Protein AF-A0A1S6HBK8-F1 (afdb_monomer_lite)

Radius of gyration: 17.28 Å; chains: 1; bounding box: 53×35×41 Å

Structure (mmCIF, N/CA/C/O backbone):
data_AF-A0A1S6HBK8-F1
#
_entry.id   AF-A0A1S6HBK8-F1
#
loop_
_atom_site.group_PDB
_atom_site.id
_atom_site.type_symbol
_atom_site.label_atom_id
_atom_site.label_alt_id
_atom_site.label_comp_id
_atom_site.label_asym_id
_atom_site.label_entity_id
_atom_site.label_seq_id
_atom_site.pdbx_PDB_ins_code
_atom_site.Cartn_x
_atom_site.Cartn_y
_atom_site.Cartn_z
_atom_site.occupancy
_atom_site.B_iso_or_equiv
_atom_site.auth_seq_id
_atom_site.auth_comp_id
_atom_site.auth_asym_id
_atom_site.auth_atom_id
_atom_site.pdbx_PDB_model_num
ATOM 1 N N . MET A 1 1 ? -27.239 -13.259 13.296 1.00 41.09 1 MET A N 1
ATOM 2 C CA . MET A 1 1 ? -25.838 -12.805 13.202 1.00 41.09 1 MET A CA 1
ATOM 3 C C . MET A 1 1 ? -25.864 -11.305 13.404 1.00 41.09 1 MET A C 1
ATOM 5 O O . MET A 1 1 ? -26.546 -10.629 12.646 1.00 41.09 1 MET A O 1
ATOM 9 N N . ASN A 1 2 ? -25.279 -10.812 14.494 1.00 40.66 2 ASN A N 1
ATOM 10 C CA . ASN A 1 2 ? -25.239 -9.378 14.779 1.00 40.66 2 ASN A CA 1
ATOM 11 C C . ASN A 1 2 ? -24.183 -8.740 13.869 1.00 40.66 2 ASN A C 1
ATOM 13 O O . ASN A 1 2 ? -23.095 -9.298 13.758 1.00 40.66 2 ASN A O 1
ATOM 17 N N . ASN A 1 3 ? -24.496 -7.609 13.230 1.00 45.53 3 ASN A N 1
ATOM 18 C CA . ASN A 1 3 ? -23.491 -6.787 12.547 1.00 45.53 3 ASN A CA 1
ATOM 19 C C . ASN A 1 3 ? -22.417 -6.396 13.575 1.00 45.53 3 ASN A C 1
ATOM 21 O O . ASN A 1 3 ? -22.730 -5.703 14.543 1.00 45.53 3 ASN A O 1
ATOM 25 N N . LEU A 1 4 ? -21.194 -6.905 13.399 1.00 63.66 4 LEU A N 1
ATOM 26 C CA . LEU A 1 4 ? -20.066 -6.675 14.308 1.00 63.66 4 LEU A CA 1
ATOM 27 C C . LEU A 1 4 ? -19.377 -5.329 14.028 1.00 63.66 4 LEU A C 1
ATOM 29 O O . LEU A 1 4 ? -18.825 -4.730 14.950 1.00 63.66 4 LEU A O 1
ATOM 33 N N . SER A 1 5 ? -19.456 -4.820 12.794 1.00 68.31 5 SER A N 1
ATOM 34 C CA . SER A 1 5 ? -19.019 -3.470 12.433 1.00 68.31 5 SER A CA 1
ATOM 35 C C . SER A 1 5 ? -20.163 -2.455 12.566 1.00 68.31 5 SER A C 1
ATOM 37 O O . SER A 1 5 ? -21.309 -2.699 12.186 1.00 68.31 5 SER A O 1
ATOM 39 N N . ASN A 1 6 ? -19.845 -1.271 13.086 1.00 84.38 6 ASN A N 1
ATOM 40 C CA . ASN A 1 6 ? -20.746 -0.111 13.150 1.00 84.38 6 ASN A CA 1
ATOM 41 C C . ASN A 1 6 ? -20.670 0.784 11.895 1.00 84.38 6 ASN A C 1
ATOM 43 O O . ASN A 1 6 ? -21.293 1.843 11.860 1.00 84.38 6 ASN A O 1
ATOM 47 N N . TYR A 1 7 ? -19.928 0.360 10.874 1.00 89.19 7 TYR A N 1
ATOM 48 C CA . TYR A 1 7 ? -19.836 0.991 9.558 1.00 89.19 7 TYR A CA 1
ATOM 49 C C . TYR A 1 7 ? -20.190 -0.011 8.459 1.00 89.19 7 TYR A C 1
ATOM 51 O O . TYR A 1 7 ? -20.256 -1.217 8.703 1.00 89.19 7 TYR A O 1
ATOM 59 N N . SER A 1 8 ? -20.434 0.494 7.250 1.00 91.88 8 SER A N 1
ATOM 60 C CA . SER A 1 8 ? -20.774 -0.288 6.059 1.00 91.88 8 SER A CA 1
ATOM 61 C C . SER A 1 8 ? -19.698 -0.180 4.974 1.00 91.88 8 SER A C 1
ATOM 63 O O . SER A 1 8 ? -18.902 0.758 4.975 1.00 91.88 8 SER A O 1
ATOM 65 N N . TRP A 1 9 ? -19.726 -1.069 3.973 1.00 92.25 9 TRP A N 1
ATOM 66 C CA . TRP A 1 9 ? -18.894 -0.919 2.768 1.00 92.25 9 TRP A CA 1
ATOM 67 C C . TRP A 1 9 ? -19.049 0.468 2.123 1.00 92.25 9 TRP A C 1
ATOM 69 O O . TRP A 1 9 ? -18.069 1.050 1.680 1.00 92.25 9 TRP A O 1
ATOM 79 N N . ARG A 1 10 ? -20.261 1.039 2.111 1.00 93.12 10 ARG A N 1
ATOM 80 C CA . ARG A 1 10 ? -20.509 2.370 1.536 1.00 93.12 10 ARG A CA 1
ATOM 81 C C . ARG A 1 10 ? -19.740 3.472 2.269 1.00 93.12 10 ARG A C 1
ATOM 83 O O . ARG A 1 10 ? -19.294 4.423 1.630 1.00 93.12 10 ARG A O 1
ATOM 90 N N . ASP A 1 11 ? -19.586 3.352 3.585 1.00 93.56 11 ASP A N 1
ATOM 91 C CA . ASP A 1 11 ? -18.778 4.287 4.366 1.00 93.56 11 ASP A CA 1
ATOM 92 C C . ASP A 1 11 ? -17.300 4.181 3.984 1.00 93.56 11 ASP A C 1
ATOM 94 O O . ASP A 1 11 ? -16.657 5.203 3.752 1.00 93.56 11 ASP A O 1
ATOM 98 N N . ILE A 1 12 ? -16.786 2.953 3.858 1.00 94.44 12 ILE A N 1
ATOM 99 C CA . ILE A 1 12 ? -15.392 2.695 3.473 1.00 94.44 12 ILE A CA 1
ATOM 100 C C . ILE A 1 12 ? -15.113 3.173 2.046 1.00 94.44 12 ILE A C 1
ATOM 102 O O . ILE A 1 12 ? -14.145 3.890 1.822 1.00 94.44 12 ILE A O 1
ATOM 106 N N . ASP A 1 13 ? -15.994 2.848 1.100 1.00 95.31 13 ASP A N 1
ATOM 107 C CA . ASP A 1 13 ? -15.944 3.310 -0.292 1.00 95.31 13 ASP A CA 1
ATOM 108 C C . ASP A 1 13 ? -15.870 4.840 -0.373 1.00 95.31 13 ASP A C 1
ATOM 110 O O . ASP A 1 13 ? -15.068 5.392 -1.123 1.00 95.31 13 ASP A O 1
ATOM 114 N N . THR A 1 14 ? -16.672 5.532 0.443 1.00 95.56 14 THR A N 1
ATOM 115 C CA . THR A 1 14 ? -16.678 7.000 0.500 1.00 95.56 14 THR A CA 1
ATOM 116 C C . THR A 1 14 ? -15.350 7.541 1.026 1.00 95.56 14 THR A C 1
ATOM 118 O O . THR A 1 14 ? -14.763 8.411 0.387 1.00 95.56 14 THR A O 1
ATOM 121 N N . ILE A 1 15 ? -14.850 7.002 2.146 1.00 95.50 15 ILE A N 1
ATOM 122 C CA . ILE A 1 15 ? -13.559 7.407 2.724 1.00 95.50 15 ILE A CA 1
ATOM 123 C C . ILE A 1 15 ? -12.439 7.216 1.695 1.00 95.50 15 ILE A C 1
ATOM 125 O O . ILE A 1 15 ? -11.719 8.163 1.393 1.00 95.50 15 ILE A O 1
ATOM 129 N N . LEU A 1 16 ? -12.333 6.021 1.106 1.00 96.12 16 LEU A N 1
ATOM 130 C CA . LEU A 1 16 ? -11.286 5.701 0.136 1.00 96.12 16 LEU A CA 1
ATOM 131 C C . LEU A 1 16 ? -11.350 6.618 -1.089 1.00 96.12 16 LEU A C 1
ATOM 133 O O . LEU A 1 16 ? -10.325 7.155 -1.499 1.00 96.12 16 LEU A O 1
ATOM 137 N N . LYS A 1 17 ? -12.539 6.837 -1.665 1.00 96.00 17 LYS A N 1
ATOM 138 C CA . LYS A 1 17 ? -12.702 7.715 -2.834 1.00 96.00 17 LYS A CA 1
ATOM 139 C C . LYS A 1 17 ? -12.266 9.144 -2.560 1.00 96.00 17 LYS A C 1
ATOM 141 O O . LYS A 1 17 ? -11.628 9.738 -3.422 1.00 96.00 17 LYS A O 1
ATOM 146 N N . GLU A 1 18 ? -12.608 9.692 -1.398 1.00 95.62 18 GLU A N 1
ATOM 147 C CA . GLU A 1 18 ? -12.209 11.047 -1.013 1.00 95.62 18 GLU A CA 1
ATOM 148 C C . GLU A 1 18 ? -10.690 11.160 -0.853 1.00 95.62 18 GLU A C 1
ATOM 150 O O . GLU A 1 18 ? -10.083 12.060 -1.432 1.00 95.62 18 GLU A O 1
ATOM 155 N N . GLU A 1 19 ? -10.058 10.213 -0.153 1.00 95.31 19 GLU A N 1
ATOM 156 C CA . GLU A 1 19 ? -8.601 10.211 0.021 1.00 95.31 19 GLU A CA 1
ATOM 157 C C . GLU A 1 19 ? -7.847 10.028 -1.310 1.00 95.31 19 GLU A C 1
ATOM 159 O O . GLU A 1 19 ? -6.763 10.582 -1.494 1.00 95.31 19 GLU A O 1
ATOM 164 N N . LEU A 1 20 ? -8.423 9.292 -2.268 1.00 96.38 20 LEU A N 1
ATOM 165 C CA . LEU A 1 20 ? -7.829 9.023 -3.583 1.00 96.38 20 LEU A CA 1
ATOM 166 C C . LEU A 1 20 ? -7.840 10.227 -4.544 1.00 96.38 20 LEU A C 1
ATOM 168 O O . LEU A 1 20 ? -7.079 10.219 -5.523 1.00 96.38 20 LEU A O 1
ATOM 172 N N . GLN A 1 21 ? -8.674 11.250 -4.302 1.00 91.56 21 GLN A N 1
ATOM 173 C CA . GLN A 1 21 ? -8.858 12.375 -5.236 1.00 91.56 21 GLN A CA 1
ATOM 174 C C . GLN A 1 21 ? -7.542 13.085 -5.570 1.00 91.56 21 GLN A C 1
ATOM 176 O O . GLN A 1 21 ? -7.311 13.405 -6.730 1.00 91.56 21 GLN A O 1
ATOM 181 N N . ASN A 1 22 ? -6.652 13.237 -4.585 1.00 87.75 22 ASN A N 1
ATOM 182 C CA . ASN A 1 22 ? -5.394 13.983 -4.720 1.00 87.75 22 ASN A CA 1
ATOM 183 C C . ASN A 1 22 ? -4.156 13.075 -4.807 1.00 87.75 22 ASN A C 1
ATOM 185 O O . ASN A 1 22 ? -3.053 13.494 -4.453 1.00 87.75 22 ASN A O 1
ATOM 189 N N . LYS A 1 23 ? -4.338 11.800 -5.177 1.00 94.31 23 LYS A N 1
ATOM 190 C CA . LYS A 1 23 ? -3.258 10.804 -5.204 1.00 94.31 23 LYS A CA 1
ATOM 191 C C . LYS A 1 23 ? -2.845 10.429 -6.622 1.00 94.31 23 LYS A C 1
ATOM 193 O O . LYS A 1 23 ? -3.222 9.375 -7.123 1.00 94.31 23 LYS A O 1
ATOM 198 N N . ASP A 1 24 ? -2.110 11.309 -7.290 1.00 94.50 24 ASP A N 1
ATOM 199 C CA . ASP A 1 24 ? -1.769 11.176 -8.718 1.00 94.50 24 ASP A CA 1
ATOM 200 C C . ASP A 1 24 ? -0.770 10.052 -9.028 1.00 94.50 24 ASP A C 1
ATOM 202 O O . ASP A 1 24 ? -0.658 9.605 -10.174 1.00 94.50 24 ASP A O 1
ATOM 206 N N . SER A 1 25 ? -0.071 9.548 -8.009 1.00 96.00 25 SER A N 1
ATOM 207 C CA . SER A 1 25 ? 0.860 8.429 -8.161 1.00 96.00 25 SER A CA 1
ATOM 208 C C . SER A 1 25 ? 0.157 7.076 -8.306 1.00 96.00 25 SER A C 1
ATOM 210 O O . SER A 1 25 ? 0.793 6.098 -8.701 1.00 96.00 25 SER A O 1
ATOM 212 N N . ILE A 1 26 ? -1.144 7.006 -8.006 1.00 96.38 26 ILE A N 1
ATOM 213 C CA . ILE A 1 26 ? -1.970 5.800 -8.090 1.00 96.38 26 ILE A CA 1
ATOM 214 C C . ILE A 1 26 ? -2.786 5.869 -9.385 1.00 96.38 26 ILE A C 1
ATOM 216 O O . ILE A 1 26 ? -3.714 6.665 -9.492 1.00 96.38 26 ILE A O 1
ATOM 220 N N . ALA A 1 27 ? -2.470 5.035 -10.376 1.00 95.31 27 ALA A N 1
ATOM 221 C CA . ALA A 1 27 ? -3.202 5.018 -11.645 1.00 95.31 27 ALA A CA 1
ATOM 222 C C . ALA A 1 27 ? -4.525 4.251 -11.538 1.00 95.31 27 ALA A C 1
ATOM 224 O O . ALA A 1 27 ? -5.568 4.742 -11.962 1.00 95.31 27 ALA A O 1
ATOM 225 N N . ILE A 1 28 ? -4.479 3.054 -10.950 1.00 95.38 28 ILE A N 1
ATOM 226 C CA . ILE A 1 28 ? -5.657 2.226 -10.679 1.00 95.38 28 ILE A CA 1
ATOM 227 C C . ILE A 1 28 ? -5.714 1.948 -9.185 1.00 95.38 28 ILE A C 1
ATOM 229 O O . ILE A 1 28 ? -4.710 1.555 -8.595 1.00 95.38 28 ILE A O 1
ATOM 233 N N . PHE A 1 29 ? -6.897 2.101 -8.598 1.00 96.19 29 PHE A N 1
ATOM 234 C CA . PHE A 1 29 ? -7.223 1.584 -7.273 1.00 96.19 29 PHE A CA 1
ATOM 235 C C . PHE A 1 29 ? -8.583 0.901 -7.355 1.00 96.19 29 PHE A C 1
ATOM 237 O O . PHE A 1 29 ? -9.588 1.565 -7.623 1.00 96.19 29 PHE A O 1
ATOM 244 N N . ALA A 1 30 ? -8.626 -0.416 -7.182 1.00 94.81 30 ALA A N 1
ATOM 245 C CA . ALA A 1 30 ? -9.828 -1.197 -7.437 1.00 94.81 30 ALA A CA 1
ATOM 246 C C . ALA A 1 30 ? -10.053 -2.283 -6.389 1.00 94.81 30 ALA A C 1
ATOM 248 O O . ALA A 1 30 ? -9.113 -2.865 -5.860 1.00 94.81 30 ALA A O 1
ATOM 249 N N . VAL A 1 31 ? -11.327 -2.565 -6.129 1.00 94.12 31 VAL A N 1
ATOM 250 C CA . VAL A 1 31 ? -11.757 -3.640 -5.236 1.00 94.12 31 VAL A CA 1
ATOM 251 C C . VAL A 1 31 ? -11.951 -4.914 -6.038 1.00 94.12 31 VAL A C 1
ATOM 253 O O . VAL A 1 31 ? -12.789 -4.951 -6.949 1.00 94.12 31 VAL A O 1
ATOM 256 N N . ILE A 1 32 ? -11.199 -5.948 -5.688 1.00 88.75 32 ILE A N 1
ATOM 257 C CA . ILE A 1 32 ? -11.070 -7.190 -6.445 1.00 88.75 32 ILE A CA 1
ATOM 258 C C . ILE A 1 32 ? -11.453 -8.393 -5.586 1.00 88.75 32 ILE A C 1
ATOM 260 O O . ILE A 1 32 ? -10.624 -8.960 -4.899 1.00 88.75 32 ILE A O 1
ATOM 264 N N . GLY A 1 33 ? -12.708 -8.828 -5.666 1.00 83.62 33 GLY A N 1
ATOM 265 C CA . GLY A 1 33 ? -13.188 -9.949 -4.856 1.00 83.62 33 GLY A CA 1
ATOM 266 C C . GLY A 1 33 ? -13.956 -9.467 -3.634 1.00 83.62 33 GLY A C 1
ATOM 267 O O . GLY A 1 33 ? -15.043 -8.899 -3.802 1.00 83.62 33 GLY A O 1
ATOM 268 N N . SER A 1 34 ? -13.438 -9.734 -2.431 1.00 84.44 34 SER A N 1
ATOM 269 C CA . SER A 1 34 ? -14.159 -9.495 -1.179 1.00 84.44 34 SER A CA 1
ATOM 270 C C . SER A 1 34 ? -14.398 -8.005 -0.909 1.00 84.44 34 SER A C 1
ATOM 272 O O . SER A 1 34 ? -13.536 -7.148 -1.111 1.00 84.44 34 SER A O 1
ATOM 274 N N . LYS A 1 35 ? -15.611 -7.704 -0.437 1.00 89.69 35 LYS A N 1
ATOM 275 C CA . LYS A 1 35 ? -16.045 -6.410 0.127 1.00 89.69 35 LYS A CA 1
ATOM 276 C C . LYS A 1 35 ? -16.606 -6.597 1.536 1.00 89.69 35 LYS A C 1
ATOM 278 O O . LYS A 1 35 ? -17.382 -5.764 2.014 1.00 89.69 35 LYS A O 1
ATOM 283 N N . ASP A 1 36 ? -16.315 -7.739 2.150 1.00 89.69 36 ASP A N 1
ATOM 284 C CA . ASP A 1 36 ? -16.893 -8.097 3.430 1.00 89.69 36 ASP A CA 1
ATOM 285 C C . ASP A 1 36 ? -16.111 -7.418 4.546 1.00 89.69 36 ASP A C 1
ATOM 287 O O . ASP A 1 36 ? -15.093 -7.902 5.017 1.00 89.69 36 ASP A O 1
ATOM 291 N N . ILE A 1 37 ? -16.639 -6.296 5.018 1.00 88.94 37 ILE A N 1
ATOM 292 C CA . ILE A 1 37 ? -16.094 -5.551 6.156 1.00 88.94 37 ILE A CA 1
ATOM 293 C C . ILE A 1 37 ? -15.951 -6.384 7.443 1.00 88.94 37 ILE A C 1
ATOM 295 O O . ILE A 1 37 ? -15.276 -5.937 8.364 1.00 88.94 37 ILE A O 1
ATOM 299 N N . ASN A 1 38 ? -16.591 -7.557 7.537 1.00 86.06 38 ASN A N 1
ATOM 300 C CA . ASN A 1 38 ? -16.434 -8.474 8.668 1.00 86.06 38 ASN A CA 1
ATOM 301 C C . ASN A 1 38 ? -15.306 -9.497 8.467 1.00 86.06 38 ASN A C 1
ATOM 303 O O . ASN A 1 38 ? -15.030 -10.256 9.393 1.00 86.06 38 ASN A O 1
ATOM 307 N N . HIS A 1 39 ? -14.732 -9.599 7.269 1.00 85.88 39 HIS A N 1
ATOM 308 C CA . HIS A 1 39 ? -13.597 -10.471 6.962 1.00 85.88 39 HIS A CA 1
ATOM 309 C C . HIS A 1 39 ? -12.424 -9.619 6.500 1.00 85.88 39 HIS A C 1
ATOM 311 O O . HIS A 1 39 ? -11.480 -9.411 7.257 1.00 85.88 39 HIS A O 1
ATOM 317 N N . ASP A 1 40 ? -12.510 -9.116 5.277 1.00 90.31 40 ASP A N 1
ATOM 318 C CA . ASP A 1 40 ? -11.510 -8.303 4.617 1.00 90.31 40 ASP A CA 1
ATOM 319 C C . ASP A 1 40 ? -12.070 -7.624 3.361 1.00 90.31 40 ASP A C 1
ATOM 321 O O . ASP A 1 40 ? -13.135 -7.949 2.825 1.00 90.31 40 ASP A O 1
ATOM 325 N N . ILE A 1 41 ? -11.317 -6.639 2.888 1.00 93.19 41 ILE A N 1
ATOM 326 C CA . ILE A 1 41 ? -11.541 -6.006 1.596 1.00 93.19 41 ILE A CA 1
ATOM 327 C C . ILE A 1 41 ? -10.287 -6.204 0.760 1.00 93.19 41 ILE A C 1
ATOM 329 O O . ILE A 1 41 ? -9.203 -5.768 1.153 1.00 93.19 41 ILE A O 1
ATOM 333 N N . ASP A 1 42 ? -10.463 -6.816 -0.405 1.00 93.62 42 ASP A N 1
ATOM 334 C CA . ASP A 1 42 ? -9.388 -7.079 -1.352 1.00 93.62 42 ASP A CA 1
ATOM 335 C C . ASP A 1 42 ? -9.213 -5.900 -2.301 1.00 93.62 42 ASP A C 1
ATOM 337 O O . ASP A 1 42 ? -10.104 -5.568 -3.090 1.00 93.62 42 ASP A O 1
ATOM 341 N N . ILE A 1 43 ? -8.048 -5.267 -2.251 1.00 94.81 43 ILE A N 1
ATOM 342 C CA . ILE A 1 43 ? -7.716 -4.102 -3.058 1.00 94.81 43 ILE A CA 1
ATOM 343 C C . ILE A 1 43 ? -6.478 -4.363 -3.892 1.00 94.81 43 ILE A C 1
ATOM 345 O O . ILE A 1 43 ? -5.447 -4.818 -3.398 1.00 94.81 43 ILE A O 1
ATOM 349 N N . ILE A 1 44 ? -6.555 -3.922 -5.140 1.00 93.69 44 ILE A N 1
ATOM 350 C CA . ILE A 1 44 ? -5.402 -3.749 -6.000 1.00 93.69 44 ILE A CA 1
ATOM 351 C C . ILE A 1 44 ? -5.110 -2.274 -6.242 1.00 93.69 44 ILE A C 1
ATOM 353 O O . ILE A 1 44 ? -6.011 -1.487 -6.540 1.00 93.69 44 ILE A O 1
ATOM 357 N N . ALA A 1 45 ? -3.836 -1.909 -6.149 1.00 95.12 45 ALA A N 1
ATOM 358 C CA . ALA A 1 45 ? -3.335 -0.594 -6.509 1.00 95.12 45 ALA A CA 1
ATOM 359 C C . ALA A 1 45 ? -2.210 -0.731 -7.539 1.00 95.12 45 ALA A C 1
ATOM 361 O O . ALA A 1 45 ? -1.303 -1.547 -7.370 1.00 95.12 45 ALA A O 1
ATOM 362 N N . ILE A 1 46 ? -2.255 0.057 -8.611 1.00 94.69 46 ILE A N 1
ATOM 363 C CA . ILE A 1 46 ? -1.225 0.062 -9.656 1.00 94.69 46 ILE A CA 1
ATOM 364 C C . ILE A 1 46 ? -0.639 1.465 -9.760 1.00 94.69 46 ILE A C 1
ATOM 366 O O . ILE A 1 46 ? -1.375 2.448 -9.887 1.00 94.69 46 ILE A O 1
ATOM 370 N N . LYS A 1 47 ? 0.691 1.542 -9.727 1.00 94.44 47 LYS A N 1
ATOM 371 C CA . LYS A 1 47 ? 1.452 2.784 -9.855 1.00 94.44 47 LYS A CA 1
ATOM 372 C C . LYS A 1 47 ? 1.194 3.482 -11.195 1.00 94.44 47 LYS A C 1
ATOM 374 O O . LYS A 1 47 ? 1.113 2.834 -12.238 1.00 94.44 47 LYS A O 1
ATOM 379 N N . ASN A 1 48 ? 1.151 4.810 -11.172 1.00 94.12 48 ASN A N 1
ATOM 380 C CA . ASN A 1 48 ? 1.292 5.644 -12.359 1.00 94.12 48 ASN A CA 1
ATOM 381 C C . ASN A 1 48 ? 2.736 5.556 -12.907 1.00 94.12 48 ASN A C 1
ATOM 383 O O . ASN A 1 48 ? 3.672 5.925 -12.194 1.00 94.12 48 ASN A O 1
ATOM 387 N N . PRO A 1 49 ? 2.949 5.074 -14.147 1.00 91.19 49 PRO A N 1
ATOM 388 C CA . PRO A 1 49 ? 4.279 4.785 -14.695 1.00 91.19 49 PRO A CA 1
ATOM 389 C C . PRO A 1 49 ? 5.199 6.010 -14.758 1.00 91.19 49 PRO A C 1
ATOM 391 O O . PRO A 1 49 ? 6.416 5.858 -14.696 1.00 91.19 49 PRO A O 1
ATOM 394 N N . GLU A 1 50 ? 4.631 7.212 -14.843 1.00 90.50 50 GLU A N 1
ATOM 395 C CA . GLU A 1 50 ? 5.375 8.473 -14.938 1.00 90.50 50 GLU A CA 1
ATOM 396 C C . GLU A 1 50 ? 5.875 8.976 -13.577 1.00 90.50 50 GLU A C 1
ATOM 398 O O . GLU A 1 50 ? 6.683 9.903 -13.507 1.00 90.50 50 GLU A O 1
ATOM 403 N N . ILE A 1 51 ? 5.411 8.360 -12.487 1.00 92.69 51 ILE A N 1
ATOM 404 C CA . ILE A 1 51 ? 5.712 8.772 -11.121 1.00 92.69 51 ILE A CA 1
ATOM 405 C C . ILE A 1 51 ? 6.724 7.822 -10.482 1.00 92.69 51 ILE A C 1
ATOM 407 O O . ILE A 1 51 ? 6.750 6.604 -10.710 1.00 92.69 51 ILE A O 1
ATOM 411 N N . LYS A 1 52 ? 7.572 8.396 -9.631 1.00 92.81 52 LYS A N 1
ATOM 412 C CA . LYS A 1 52 ? 8.559 7.647 -8.862 1.00 92.81 52 LYS A CA 1
ATOM 413 C C . LYS A 1 52 ? 7.903 6.679 -7.885 1.00 92.81 52 LYS A C 1
ATOM 415 O O . LYS A 1 52 ? 6.873 6.954 -7.271 1.00 92.81 52 LYS A O 1
ATOM 420 N N . SER A 1 53 ? 8.555 5.545 -7.695 1.00 92.38 53 SER A N 1
ATOM 421 C CA . SER A 1 53 ? 8.129 4.486 -6.792 1.00 92.38 53 SER A CA 1
ATOM 422 C C . SER A 1 53 ? 8.068 4.938 -5.333 1.00 92.38 53 SER A C 1
ATOM 424 O O . SER A 1 53 ? 7.157 4.518 -4.621 1.00 92.38 53 SER A O 1
ATOM 426 N N . SER A 1 54 ? 8.968 5.821 -4.881 1.00 93.25 54 SER A N 1
ATOM 427 C CA . SER A 1 54 ? 8.871 6.397 -3.532 1.00 93.25 54 SER A CA 1
ATOM 428 C C . SER A 1 54 ? 7.609 7.233 -3.328 1.00 93.25 54 SER A C 1
ATOM 430 O O . SER A 1 54 ? 6.956 7.113 -2.295 1.00 93.2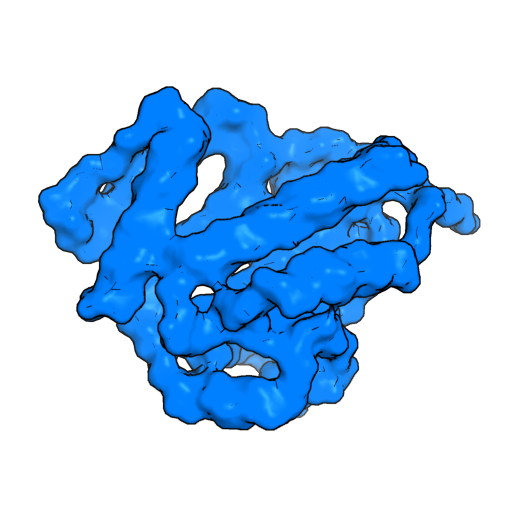5 54 SER A O 1
ATOM 432 N N . GLU A 1 55 ? 7.244 8.055 -4.309 1.00 95.56 55 GLU A N 1
ATOM 433 C CA . GLU A 1 55 ? 6.059 8.907 -4.242 1.00 95.56 55 GLU A CA 1
ATOM 434 C C . GLU A 1 55 ? 4.778 8.071 -4.257 1.00 95.56 55 GLU A C 1
ATOM 436 O O . GLU A 1 55 ? 3.854 8.333 -3.487 1.00 95.56 55 GLU A O 1
ATOM 441 N N . TYR A 1 56 ? 4.754 7.007 -5.059 1.00 95.12 56 TYR A N 1
ATOM 442 C CA . TYR A 1 56 ? 3.675 6.028 -5.041 1.00 95.12 56 TYR A CA 1
ATOM 443 C C . TYR A 1 56 ? 3.483 5.366 -3.679 1.00 95.12 56 TYR A C 1
ATOM 445 O O . TYR A 1 56 ? 2.396 5.443 -3.107 1.00 95.12 56 TYR A O 1
ATOM 453 N N . VAL A 1 57 ? 4.545 4.793 -3.112 1.00 93.44 57 VAL A N 1
ATOM 454 C CA . VAL A 1 57 ? 4.475 4.151 -1.791 1.00 93.44 57 VAL A CA 1
ATOM 455 C C . VAL A 1 57 ? 4.115 5.165 -0.704 1.00 93.44 57 VAL A C 1
ATOM 457 O O . VAL A 1 57 ? 3.279 4.883 0.152 1.00 93.44 57 VAL A O 1
ATOM 460 N N . SER A 1 58 ? 4.661 6.382 -0.765 1.00 93.38 58 SER A N 1
ATOM 461 C CA . SER A 1 58 ? 4.321 7.439 0.190 1.00 93.38 58 SER A CA 1
ATOM 462 C C . SER A 1 58 ? 2.838 7.808 0.149 1.00 93.38 58 SER A C 1
ATOM 464 O O . SER A 1 58 ? 2.224 7.961 1.203 1.00 93.38 58 SER A O 1
ATOM 466 N N . GLN A 1 59 ? 2.254 7.933 -1.043 1.00 95.88 59 GLN A N 1
ATOM 467 C CA . GLN A 1 59 ? 0.831 8.237 -1.203 1.00 95.88 59 GLN A CA 1
ATOM 468 C C . GLN A 1 59 ? -0.068 7.074 -0.764 1.00 95.88 59 GLN A C 1
ATOM 470 O O . GLN A 1 59 ? -1.134 7.322 -0.203 1.00 95.88 59 GLN A O 1
ATOM 475 N N . ILE A 1 60 ? 0.371 5.822 -0.941 1.00 94.88 60 ILE A N 1
ATOM 476 C CA . ILE A 1 60 ? -0.308 4.652 -0.369 1.00 94.88 60 ILE A CA 1
ATOM 477 C C . ILE A 1 60 ? -0.298 4.715 1.163 1.00 94.88 60 ILE A C 1
ATOM 479 O O . ILE A 1 60 ? -1.348 4.552 1.778 1.00 94.88 60 ILE A O 1
ATOM 483 N N . HIS A 1 61 ? 0.838 5.000 1.806 1.00 92.81 61 HIS A N 1
ATOM 484 C CA . HIS A 1 61 ? 0.859 5.143 3.266 1.00 92.81 61 HIS A CA 1
ATOM 485 C C . HIS A 1 61 ? -0.046 6.258 3.755 1.00 92.81 61 HIS A C 1
ATOM 487 O O . HIS A 1 61 ? -0.778 6.050 4.714 1.00 92.81 61 HIS A O 1
ATOM 493 N N . GLU A 1 62 ? -0.018 7.413 3.096 1.00 94.62 62 GLU A N 1
ATOM 494 C CA . GLU A 1 62 ? -0.872 8.538 3.462 1.00 94.62 62 GLU A CA 1
ATOM 495 C C . GLU A 1 62 ? -2.358 8.172 3.346 1.00 94.62 62 GLU A C 1
ATOM 497 O O . GLU A 1 62 ? -3.119 8.417 4.278 1.00 94.62 62 GLU A O 1
ATOM 502 N N . LEU A 1 63 ? -2.757 7.504 2.256 1.00 96.06 63 LEU A N 1
ATOM 503 C CA . LEU A 1 63 ? -4.112 6.978 2.070 1.00 96.06 63 LEU A CA 1
ATOM 504 C C . LEU A 1 63 ? -4.526 6.058 3.229 1.00 96.06 63 LEU A C 1
ATOM 506 O O . LEU A 1 63 ? -5.614 6.208 3.787 1.00 96.06 63 LEU A O 1
ATOM 510 N N . LEU A 1 64 ? -3.667 5.107 3.597 1.00 94.44 64 LEU A N 1
ATOM 511 C CA . LEU A 1 64 ? -3.951 4.134 4.654 1.00 94.44 64 LEU A CA 1
ATOM 512 C C . LEU A 1 64 ? -3.979 4.779 6.044 1.00 94.44 64 LEU A C 1
ATOM 514 O O . LEU A 1 64 ? -4.883 4.502 6.829 1.00 94.44 64 LEU A O 1
ATOM 518 N N . ASP A 1 65 ? -3.017 5.650 6.341 1.00 94.19 65 ASP A N 1
ATOM 519 C CA . ASP A 1 65 ? -2.903 6.334 7.627 1.00 94.19 65 ASP A CA 1
ATOM 520 C C . ASP A 1 65 ? -4.104 7.296 7.817 1.00 94.19 65 ASP A C 1
ATOM 522 O O . ASP A 1 65 ? -4.723 7.304 8.883 1.00 94.19 65 ASP A O 1
ATOM 526 N N . ASN A 1 66 ? -4.531 8.017 6.770 1.00 96.12 66 ASN A N 1
ATOM 527 C CA . ASN A 1 66 ? -5.735 8.858 6.807 1.00 96.12 66 ASN A CA 1
ATOM 528 C C . ASN A 1 66 ? -7.019 8.033 6.942 1.00 96.12 66 ASN A C 1
ATOM 530 O O . ASN A 1 66 ? -7.894 8.379 7.738 1.00 96.12 66 ASN A O 1
ATOM 534 N N . THR A 1 67 ? -7.131 6.921 6.209 1.00 95.50 67 THR A N 1
ATOM 535 C CA . THR A 1 67 ? -8.276 6.004 6.324 1.00 95.50 67 THR A CA 1
ATOM 536 C C . THR A 1 67 ? -8.394 5.467 7.750 1.00 95.50 67 THR A C 1
ATOM 538 O O . THR A 1 67 ? -9.482 5.490 8.324 1.00 95.50 67 THR A O 1
ATOM 541 N N . ASN A 1 68 ? -7.276 5.053 8.354 1.00 95.44 68 ASN A N 1
ATOM 542 C CA . ASN A 1 68 ? -7.223 4.608 9.744 1.00 95.44 68 ASN A CA 1
ATOM 543 C C . ASN A 1 68 ? -7.673 5.705 10.721 1.00 95.44 68 ASN A C 1
ATOM 545 O O . ASN A 1 68 ? -8.498 5.445 11.593 1.00 95.44 68 ASN A O 1
ATOM 549 N N . ASN A 1 69 ? -7.182 6.936 10.554 1.00 96.25 69 ASN A N 1
ATOM 550 C CA . ASN A 1 69 ? -7.569 8.059 11.412 1.00 96.25 69 ASN A CA 1
ATOM 551 C C . ASN A 1 69 ? -9.074 8.338 11.318 1.00 96.25 69 ASN A C 1
ATOM 553 O O . ASN A 1 69 ? -9.749 8.438 12.336 1.00 96.25 69 ASN A O 1
ATOM 557 N N . ARG A 1 70 ? -9.632 8.369 10.103 1.00 95.50 70 ARG A N 1
ATOM 558 C CA . ARG A 1 70 ? -11.067 8.605 9.885 1.00 95.50 70 ARG A CA 1
ATOM 559 C C . ARG A 1 70 ? -11.944 7.483 10.437 1.00 95.50 70 ARG A C 1
ATOM 561 O O . ARG A 1 70 ? -13.019 7.758 10.972 1.00 95.50 70 ARG A O 1
ATOM 568 N N . LEU A 1 71 ? -11.502 6.231 10.313 1.00 94.00 71 LEU A N 1
ATOM 569 C CA . LEU A 1 71 ? -12.160 5.081 10.935 1.00 94.00 71 LEU A CA 1
ATOM 570 C C . LEU A 1 71 ? -12.174 5.206 12.457 1.00 94.00 71 LEU A C 1
ATOM 572 O O . LEU A 1 71 ? -13.220 5.024 13.082 1.00 94.00 71 LEU A O 1
ATOM 576 N N . ASN A 1 72 ? -11.037 5.571 13.042 1.00 94.25 72 ASN A N 1
ATOM 577 C CA . ASN A 1 72 ? -10.910 5.737 14.479 1.00 94.25 72 ASN A CA 1
ATOM 578 C C . ASN A 1 72 ? -11.779 6.894 14.988 1.00 94.25 72 ASN A C 1
ATOM 580 O O . ASN A 1 72 ? -12.549 6.713 15.928 1.00 94.25 72 ASN A O 1
ATOM 584 N N . ASP A 1 73 ? -11.738 8.046 14.324 1.00 95.12 73 ASP A N 1
ATOM 585 C CA . ASP A 1 73 ? -12.477 9.242 14.734 1.00 95.12 73 ASP A CA 1
ATOM 586 C C . ASP A 1 73 ? -13.997 9.053 14.639 1.00 95.12 73 ASP A C 1
ATOM 588 O O . ASP A 1 73 ? -14.741 9.518 15.503 1.00 95.12 73 ASP A O 1
ATOM 592 N N . LYS A 1 74 ? -14.479 8.367 13.592 1.00 94.31 74 LYS A N 1
ATOM 593 C CA . LYS A 1 74 ? -15.920 8.194 13.350 1.00 94.31 74 LYS A CA 1
ATOM 594 C C . LYS A 1 74 ? -16.509 6.978 14.063 1.00 94.31 74 LYS A C 1
ATOM 596 O O . LYS A 1 74 ? -17.674 7.015 14.458 1.00 94.31 74 LYS A O 1
ATOM 601 N N . TYR A 1 75 ? -15.737 5.902 14.202 1.00 92.75 75 TYR A N 1
ATOM 602 C CA . TYR A 1 75 ? -16.250 4.600 14.634 1.00 92.75 75 TYR A CA 1
ATOM 603 C C . TYR A 1 75 ? -15.518 3.997 15.833 1.00 92.75 75 TYR A C 1
ATOM 605 O O . TYR A 1 75 ? -16.006 3.003 16.375 1.00 92.75 75 TYR A O 1
ATOM 613 N N . GLY A 1 76 ? -14.384 4.568 16.251 1.00 92.81 76 GLY A N 1
ATOM 614 C CA . GLY A 1 76 ? -13.514 3.990 17.277 1.00 92.81 76 GLY A CA 1
ATOM 615 C C . GLY A 1 76 ? -12.849 2.688 16.828 1.00 92.81 76 GLY A C 1
ATOM 616 O O . GLY A 1 76 ? -12.635 1.808 17.658 1.00 92.81 76 GLY A O 1
ATOM 617 N N . LYS A 1 77 ? -12.606 2.533 15.519 1.00 93.00 77 LYS A N 1
ATOM 618 C CA . LYS A 1 77 ? -12.092 1.309 14.888 1.00 93.00 77 LYS A CA 1
ATOM 619 C C . LYS A 1 77 ? -10.783 1.549 14.148 1.00 93.00 77 LYS A C 1
ATOM 621 O O . LYS A 1 77 ? -10.508 2.666 13.720 1.00 93.00 77 LYS A O 1
ATOM 626 N N . LYS A 1 78 ? -9.988 0.492 13.999 1.00 92.94 78 LYS A N 1
ATOM 627 C CA . LYS A 1 78 ? -8.660 0.515 13.379 1.00 92.94 78 LYS A CA 1
ATOM 628 C C . LYS A 1 78 ? -8.676 -0.144 12.006 1.00 92.94 78 LYS A C 1
ATOM 630 O O . LYS A 1 78 ? -9.500 -1.008 11.714 1.00 92.94 78 LYS A O 1
ATOM 635 N N . LEU A 1 79 ? -7.722 0.261 11.180 1.00 93.88 79 LEU A N 1
ATOM 636 C CA . LEU A 1 79 ? -7.373 -0.384 9.924 1.00 93.88 79 LEU A CA 1
ATOM 637 C C . LEU A 1 79 ? -6.186 -1.321 10.151 1.00 93.88 79 LEU A C 1
ATOM 639 O O . LEU A 1 79 ? -5.100 -0.867 10.509 1.00 93.88 79 LEU A O 1
ATOM 643 N N . ILE A 1 80 ? -6.374 -2.610 9.890 1.00 93.88 80 ILE A N 1
ATOM 644 C CA . ILE A 1 80 ? -5.299 -3.599 9.835 1.00 93.88 80 ILE A CA 1
ATOM 645 C C . ILE A 1 80 ? -4.990 -3.879 8.370 1.00 93.88 80 ILE A C 1
ATOM 647 O O . ILE A 1 80 ? -5.877 -4.253 7.606 1.00 93.88 80 ILE A O 1
ATOM 651 N N . ARG A 1 81 ? -3.734 -3.689 7.964 1.00 92.50 81 ARG A N 1
ATOM 652 C CA . ARG A 1 81 ? -3.309 -3.818 6.562 1.00 92.50 81 ARG A CA 1
ATOM 653 C C . ARG A 1 81 ? -2.397 -5.016 6.363 1.00 92.50 81 ARG A C 1
ATOM 655 O O . ARG A 1 81 ? -1.490 -5.242 7.158 1.00 92.50 81 ARG A O 1
ATOM 662 N N . PHE A 1 82 ? -2.603 -5.753 5.284 1.00 92.75 82 PHE A N 1
ATOM 663 C CA . PHE A 1 82 ? -1.749 -6.871 4.892 1.00 92.75 82 PHE A CA 1
ATOM 664 C C . PHE A 1 82 ? -1.649 -6.949 3.371 1.00 92.75 82 PHE A C 1
ATOM 666 O O . PHE A 1 82 ? -2.499 -6.423 2.661 1.00 92.75 82 PHE A O 1
ATOM 673 N N . SER A 1 83 ? -0.579 -7.557 2.873 1.00 88.94 83 SER A N 1
ATOM 674 C CA . SER A 1 83 ? -0.226 -7.572 1.445 1.00 88.94 83 SER A CA 1
ATOM 675 C C . SER A 1 83 ? -0.366 -8.941 0.784 1.00 88.94 83 SER A C 1
ATOM 677 O O . SER A 1 83 ? -0.337 -9.030 -0.440 1.00 88.94 83 SER A O 1
ATOM 679 N N . CYS A 1 84 ? -0.507 -10.008 1.575 1.00 83.81 84 CYS A N 1
ATOM 680 C CA . CYS A 1 84 ? -0.813 -11.338 1.069 1.00 83.81 84 CYS A CA 1
ATOM 681 C C . CYS A 1 84 ? -1.658 -12.129 2.074 1.00 83.81 84 CYS A C 1
ATOM 683 O O . CYS A 1 84 ? -1.505 -11.966 3.289 1.00 83.81 84 CYS A O 1
ATOM 685 N N . PHE A 1 85 ? -2.491 -13.041 1.567 1.00 81.00 85 PHE A N 1
ATOM 686 C CA . PHE A 1 85 ? -3.336 -13.913 2.390 1.00 81.00 85 PHE A CA 1
ATOM 687 C C . PHE A 1 85 ? -2.542 -14.731 3.417 1.00 81.00 85 PHE A C 1
ATOM 689 O O . PHE A 1 85 ? -2.971 -14.878 4.557 1.00 81.00 85 PHE A O 1
ATOM 696 N N . ASN A 1 86 ? -1.342 -15.200 3.060 1.00 84.25 86 ASN A N 1
ATOM 697 C CA . ASN A 1 86 ? -0.506 -15.988 3.975 1.00 84.25 86 ASN A CA 1
ATOM 698 C C . ASN A 1 86 ? -0.054 -15.198 5.215 1.00 84.25 86 ASN A C 1
ATOM 700 O O . ASN A 1 86 ? 0.276 -15.805 6.230 1.00 84.25 86 ASN A O 1
ATOM 704 N N . ASN A 1 87 ? -0.046 -13.863 5.146 1.00 85.50 87 ASN A N 1
ATOM 705 C CA . ASN A 1 87 ? 0.331 -12.993 6.258 1.00 85.50 87 ASN A CA 1
ATOM 706 C C . ASN A 1 87 ? -0.886 -12.442 7.014 1.00 85.50 87 ASN A C 1
ATOM 708 O O . ASN A 1 87 ? -0.702 -11.690 7.969 1.00 85.50 87 ASN A O 1
ATOM 712 N N . GLN A 1 88 ? -2.115 -12.774 6.605 1.00 90.00 88 GLN A N 1
ATOM 713 C CA . GLN A 1 88 ? -3.330 -12.202 7.185 1.00 90.00 88 GLN A CA 1
ATOM 714 C C . GLN A 1 88 ? -3.432 -12.502 8.682 1.00 90.00 88 GLN A C 1
ATOM 716 O O . GLN A 1 88 ? -3.573 -11.579 9.478 1.00 90.00 88 GLN A O 1
ATOM 721 N N . GLU A 1 89 ? -3.298 -13.767 9.089 1.00 90.00 89 GLU A N 1
ATOM 722 C CA . GLU A 1 89 ? -3.378 -14.148 10.507 1.00 90.00 89 GLU A CA 1
ATOM 723 C C . GLU A 1 89 ? -2.307 -13.450 11.356 1.00 90.00 89 GLU A C 1
ATOM 725 O O . GLU A 1 89 ? -2.605 -12.942 12.438 1.00 90.00 89 GLU A O 1
ATOM 730 N N . GLU A 1 90 ? -1.069 -13.375 10.852 1.00 89.81 90 GLU A N 1
ATOM 731 C CA . GLU A 1 90 ? 0.015 -12.659 11.526 1.00 89.81 90 GLU A CA 1
ATOM 732 C C . GLU A 1 90 ? -0.323 -11.165 11.648 1.00 89.81 90 GLU A C 1
ATOM 734 O O . GLU A 1 90 ? -0.249 -10.612 12.744 1.00 89.81 90 GLU A O 1
ATOM 739 N N . ALA A 1 91 ? -0.757 -10.510 10.569 1.00 90.44 91 ALA A N 1
ATOM 740 C CA . ALA A 1 91 ? -1.110 -9.092 10.583 1.00 90.44 91 ALA A CA 1
ATOM 741 C C . ALA A 1 91 ? -2.267 -8.785 11.548 1.00 90.44 91 ALA A C 1
ATOM 743 O O . ALA A 1 91 ? -2.175 -7.832 12.325 1.00 90.44 91 ALA A O 1
ATOM 744 N N . LEU A 1 92 ? -3.316 -9.615 11.556 1.00 91.50 92 LEU A N 1
ATOM 745 C CA . LEU A 1 92 ? -4.443 -9.502 12.488 1.00 91.50 92 LEU A CA 1
ATOM 746 C C . LEU A 1 92 ? -3.985 -9.660 13.942 1.00 91.50 92 LEU A C 1
ATOM 748 O O . LEU A 1 92 ? -4.383 -8.880 14.812 1.00 91.50 92 LEU A O 1
ATOM 752 N N . HIS A 1 93 ? -3.112 -10.632 14.211 1.00 90.94 93 HIS A N 1
ATOM 753 C CA . HIS A 1 93 ? -2.561 -10.847 15.544 1.00 90.94 93 HIS A CA 1
ATOM 754 C C . HIS A 1 93 ? -1.729 -9.647 16.021 1.00 90.94 93 HIS A C 1
ATOM 756 O O . HIS A 1 93 ? -1.943 -9.133 17.121 1.00 90.94 93 HIS A O 1
ATOM 762 N N . LEU A 1 94 ? -0.806 -9.167 15.187 1.00 88.94 94 LEU A N 1
ATOM 763 C CA . LEU A 1 94 ? 0.085 -8.048 15.507 1.00 88.94 94 LEU A CA 1
ATOM 764 C C . LEU A 1 94 ? -0.665 -6.729 15.671 1.00 88.94 94 LEU A C 1
ATOM 766 O O . LEU A 1 94 ? -0.391 -5.975 16.605 1.00 88.94 94 LEU A O 1
ATOM 770 N N . GLY A 1 95 ? -1.655 -6.498 14.809 1.00 87.31 95 GLY A N 1
ATOM 771 C CA . GLY A 1 95 ? -2.553 -5.350 14.862 1.00 87.31 95 GLY A CA 1
ATOM 772 C C . GLY A 1 95 ? -3.510 -5.359 16.057 1.00 87.31 95 GLY A C 1
ATOM 773 O O . GLY A 1 95 ? -4.248 -4.390 16.250 1.00 87.31 95 GLY A O 1
ATOM 774 N N . LYS A 1 96 ? -3.499 -6.429 16.872 1.00 89.69 96 LYS A N 1
ATOM 775 C CA . LYS A 1 96 ? -4.432 -6.649 17.988 1.00 89.69 96 LYS A CA 1
ATOM 776 C C . LYS A 1 96 ? -5.871 -6.451 17.504 1.00 89.69 96 LYS A C 1
ATOM 778 O O . LYS A 1 96 ? -6.604 -5.626 18.056 1.00 89.69 96 LYS A O 1
ATOM 783 N N . TYR A 1 97 ? -6.207 -7.160 16.424 1.00 89.56 97 TYR A N 1
ATOM 784 C CA . TYR A 1 97 ? -7.498 -7.075 15.754 1.00 89.56 97 TYR A CA 1
ATOM 785 C C . TYR A 1 97 ? -8.639 -7.290 16.747 1.00 89.56 97 TYR A C 1
ATOM 787 O O . TYR A 1 97 ? -8.663 -8.288 17.476 1.00 89.56 97 TYR A O 1
ATOM 795 N N . ASP A 1 98 ? -9.576 -6.349 16.773 1.00 87.75 98 ASP A N 1
ATOM 796 C CA . ASP A 1 98 ? -10.846 -6.513 17.462 1.00 87.75 98 ASP A CA 1
ATOM 797 C C . ASP A 1 98 ? -11.977 -6.798 16.468 1.00 87.75 98 ASP A C 1
ATOM 799 O O . ASP A 1 98 ? -11.937 -6.397 15.307 1.00 87.75 98 ASP A O 1
ATOM 803 N N . ASN A 1 99 ? -13.013 -7.508 16.922 1.00 76.50 99 ASN A N 1
ATOM 804 C CA . ASN A 1 99 ? -14.195 -7.719 16.092 1.00 76.50 99 ASN A CA 1
ATOM 805 C C . ASN A 1 99 ? -14.834 -6.353 15.771 1.00 76.50 99 ASN A C 1
ATOM 807 O O . ASN A 1 99 ? -15.370 -5.671 16.655 1.00 76.50 99 ASN A O 1
ATOM 811 N N . GLY A 1 100 ? -14.765 -5.972 14.494 1.00 83.69 100 GLY A N 1
ATOM 812 C CA . GLY A 1 100 ? -15.226 -4.690 13.962 1.00 83.69 100 GLY A CA 1
ATOM 813 C C . GLY A 1 100 ? -14.108 -3.767 13.462 1.00 83.69 100 GLY A C 1
ATOM 814 O O . GLY A 1 100 ? -14.426 -2.753 12.840 1.00 83.69 100 GLY A O 1
ATOM 815 N N . ASP A 1 101 ? -12.832 -4.089 13.690 1.00 92.94 101 ASP A N 1
ATOM 816 C CA . ASP A 1 101 ? -11.717 -3.474 12.961 1.00 92.94 101 ASP A CA 1
ATOM 817 C C . ASP A 1 101 ? -11.795 -3.826 11.465 1.00 92.94 101 ASP A C 1
ATOM 819 O O . ASP A 1 101 ? -12.316 -4.878 11.079 1.00 92.94 101 ASP A O 1
ATOM 823 N N . LEU A 1 102 ? -11.282 -2.936 10.614 1.00 93.75 102 LEU A N 1
ATOM 824 C CA . LEU A 1 102 ? -11.259 -3.145 9.171 1.00 93.75 102 LEU A CA 1
ATOM 825 C C . LEU A 1 102 ? -9.976 -3.873 8.784 1.00 93.75 102 LEU A C 1
ATOM 827 O O . LEU A 1 102 ? -8.893 -3.309 8.920 1.00 93.75 102 LEU A O 1
ATOM 831 N N . ALA A 1 103 ? -10.089 -5.083 8.245 1.00 94.12 103 ALA A N 1
ATOM 832 C CA . ALA A 1 103 ? -8.965 -5.750 7.604 1.00 94.12 103 ALA A CA 1
ATOM 833 C C . ALA A 1 103 ? -8.925 -5.374 6.113 1.00 94.12 103 ALA A C 1
ATOM 835 O O . ALA A 1 103 ? -9.920 -5.495 5.398 1.00 94.12 103 ALA A O 1
ATOM 836 N N . LEU A 1 104 ? -7.780 -4.889 5.642 1.00 94.75 104 LEU A N 1
ATOM 837 C CA . LEU A 1 104 ? -7.585 -4.446 4.266 1.00 94.75 104 LEU A CA 1
ATOM 838 C C . LEU A 1 104 ? -6.418 -5.202 3.643 1.00 94.75 104 LEU A C 1
ATOM 840 O O . LEU A 1 104 ? -5.254 -4.989 4.003 1.00 94.75 104 LEU A O 1
ATOM 844 N N . HIS A 1 105 ? -6.750 -6.052 2.681 1.00 94.62 105 HIS A N 1
ATOM 845 C CA . HIS A 1 105 ? -5.781 -6.743 1.859 1.00 94.62 105 HIS A CA 1
ATOM 846 C C . HIS A 1 105 ? -5.384 -5.825 0.704 1.00 94.62 105 HIS A C 1
ATOM 848 O O . HIS A 1 105 ? -6.146 -5.628 -0.240 1.00 94.62 105 HIS A O 1
ATOM 854 N N . LEU A 1 106 ? -4.206 -5.214 0.792 1.00 93.81 106 LEU A N 1
ATOM 855 C CA . LEU A 1 106 ? -3.717 -4.280 -0.212 1.00 93.81 106 LEU A CA 1
ATOM 856 C C . LEU A 1 106 ? -2.559 -4.881 -1.006 1.00 93.81 106 LEU A C 1
ATOM 858 O O . LEU A 1 106 ? -1.424 -4.947 -0.534 1.00 93.81 106 LEU A O 1
ATOM 862 N N . MET A 1 107 ? -2.843 -5.208 -2.261 1.00 92.50 107 MET A N 1
ATOM 863 C CA . MET A 1 107 ? -1.856 -5.629 -3.245 1.00 92.50 107 MET A CA 1
ATOM 864 C C . MET A 1 107 ? -1.452 -4.427 -4.097 1.00 92.50 107 MET A C 1
ATOM 866 O O . MET A 1 107 ? -2.225 -3.938 -4.922 1.00 92.50 107 MET A O 1
ATOM 870 N N . THR A 1 108 ? -0.240 -3.916 -3.902 1.00 93.06 108 THR A N 1
ATOM 871 C CA . THR A 1 108 ? 0.265 -2.790 -4.700 1.00 93.06 108 THR A CA 1
ATOM 872 C C . THR A 1 108 ? 1.246 -3.281 -5.749 1.00 93.06 108 THR A C 1
ATOM 874 O O . THR A 1 108 ? 2.147 -4.033 -5.397 1.00 93.06 108 THR A O 1
ATOM 877 N N . TYR A 1 109 ? 1.164 -2.771 -6.975 1.00 92.38 109 TYR A N 1
ATOM 878 C CA . TYR A 1 109 ? 2.054 -3.153 -8.066 1.00 92.38 109 TYR A CA 1
ATOM 879 C C . TYR A 1 109 ? 2.756 -1.939 -8.687 1.00 92.38 109 TYR A C 1
ATOM 881 O O . TYR A 1 109 ? 2.107 -0.925 -8.957 1.00 92.38 109 TYR A O 1
ATOM 889 N N . PRO A 1 110 ? 4.064 -2.038 -8.997 1.00 90.81 110 PRO A N 1
ATOM 890 C CA . PRO A 1 110 ? 4.810 -0.960 -9.647 1.00 90.81 110 PRO A CA 1
ATOM 891 C C . PRO A 1 110 ? 4.486 -0.836 -11.144 1.00 90.81 110 PRO A C 1
ATOM 893 O O . PRO A 1 110 ? 4.857 0.151 -11.770 1.00 90.81 110 PRO A O 1
ATOM 896 N N . SER A 1 111 ? 3.844 -1.851 -11.735 1.00 91.06 111 SER A N 1
ATOM 897 C CA . SER A 1 111 ? 3.399 -1.867 -13.131 1.00 91.06 111 SER A CA 1
ATOM 898 C C . SER A 1 111 ? 2.289 -2.899 -13.328 1.00 91.06 111 SER A C 1
ATOM 900 O O . SER A 1 111 ? 2.222 -3.894 -12.603 1.00 91.06 111 SER A O 1
ATOM 902 N N . TYR A 1 112 ? 1.469 -2.709 -14.362 1.00 91.25 112 TYR A N 1
ATOM 903 C CA . TYR A 1 112 ? 0.459 -3.690 -14.765 1.00 91.25 112 TYR A CA 1
ATOM 904 C C . TYR A 1 112 ? 1.082 -5.035 -15.157 1.00 91.25 112 TYR A C 1
ATOM 906 O O . TYR A 1 112 ? 0.587 -6.086 -14.770 1.00 91.25 112 TYR A O 1
ATOM 914 N N . GLN A 1 113 ? 2.216 -5.022 -15.861 1.00 89.75 113 GLN A N 1
ATOM 915 C CA . GLN A 1 113 ? 2.904 -6.251 -16.263 1.00 89.75 113 GLN A CA 1
ATOM 916 C C . GLN A 1 113 ? 3.382 -7.082 -15.061 1.00 89.75 113 GLN A C 1
ATOM 918 O O . GLN A 1 113 ? 3.322 -8.308 -15.100 1.00 89.75 113 GLN A O 1
ATOM 923 N N . GLN A 1 114 ? 3.817 -6.438 -13.970 1.00 89.19 114 GLN A N 1
ATOM 924 C CA . GLN A 1 114 ? 4.165 -7.149 -12.734 1.00 89.19 114 GLN A CA 1
ATOM 925 C C . GLN A 1 114 ? 2.935 -7.807 -12.099 1.00 89.19 114 GLN A C 1
ATOM 927 O O . GLN A 1 114 ? 3.002 -8.976 -11.738 1.00 89.19 114 GLN A O 1
ATOM 932 N N . MET A 1 115 ? 1.809 -7.092 -12.036 1.00 89.94 115 MET A N 1
ATOM 933 C CA . MET A 1 115 ? 0.547 -7.652 -11.550 1.00 89.94 115 MET A CA 1
ATOM 934 C C . MET A 1 115 ? 0.145 -8.906 -12.333 1.00 89.94 115 MET A C 1
ATOM 936 O O . MET A 1 115 ? -0.198 -9.916 -11.727 1.00 89.94 115 MET A O 1
ATOM 940 N N . ILE A 1 116 ? 0.208 -8.862 -13.672 1.00 88.00 116 ILE A N 1
ATOM 941 C CA . ILE A 1 116 ? -0.090 -10.037 -14.503 1.00 88.00 116 ILE A CA 1
ATOM 942 C C . ILE A 1 116 ? 0.784 -11.215 -14.093 1.00 88.00 116 ILE A C 1
ATOM 944 O O . ILE A 1 116 ? 0.266 -12.308 -13.895 1.00 88.00 116 ILE A O 1
ATOM 948 N N . LEU A 1 117 ? 2.094 -11.007 -13.959 1.00 85.44 117 LEU A N 1
ATOM 949 C CA . LEU A 1 117 ? 3.027 -12.079 -13.620 1.00 85.44 117 LEU A CA 1
ATOM 950 C C . LEU A 1 117 ? 2.752 -12.691 -12.248 1.00 85.44 117 LEU A C 1
ATOM 952 O O . LEU A 1 117 ? 2.801 -13.912 -12.136 1.00 85.44 117 LEU A O 1
ATOM 956 N N . ASP A 1 118 ? 2.456 -11.866 -11.244 1.00 84.06 118 ASP A N 1
ATOM 957 C CA . ASP A 1 118 ? 2.196 -12.349 -9.886 1.00 84.06 118 ASP A CA 1
ATOM 958 C C . ASP A 1 118 ? 0.889 -13.142 -9.807 1.00 84.06 118 ASP A C 1
ATOM 960 O O . ASP A 1 118 ? 0.815 -14.112 -9.064 1.00 84.06 118 ASP A O 1
ATOM 964 N N . TRP A 1 119 ? -0.108 -12.786 -10.619 1.00 83.44 119 TRP A N 1
ATOM 965 C CA . TRP A 1 119 ? -1.406 -13.458 -10.619 1.00 83.44 119 TRP A CA 1
ATOM 966 C C . TRP A 1 119 ? -1.521 -14.605 -11.623 1.00 83.44 119 TRP A C 1
ATOM 968 O O . TRP A 1 119 ? -2.365 -15.478 -11.456 1.00 83.44 119 TRP A O 1
ATOM 978 N N . THR A 1 120 ? -0.700 -14.639 -12.676 1.00 81.12 120 THR A N 1
ATOM 979 C CA . THR A 1 120 ? -0.756 -15.691 -13.711 1.00 81.12 120 THR A CA 1
ATOM 980 C C . THR A 1 120 ? -0.767 -17.116 -13.130 1.00 81.12 120 THR A C 1
ATOM 982 O O . THR A 1 120 ? -1.519 -17.935 -13.656 1.00 81.12 120 THR A O 1
ATOM 985 N N . PRO A 1 121 ? -0.000 -17.448 -12.069 1.00 77.12 121 PRO A N 1
ATOM 986 C CA . PRO A 1 121 ? -0.060 -18.771 -11.446 1.00 77.12 121 PRO A CA 1
ATOM 987 C C . PRO A 1 121 ? -1.417 -19.116 -10.814 1.00 77.12 121 PRO A C 1
ATOM 989 O O . PRO A 1 121 ? -1.782 -20.289 -10.780 1.00 77.12 121 PRO A O 1
ATOM 992 N N . ASP A 1 122 ? -2.150 -18.110 -10.332 1.00 70.38 122 ASP A N 1
ATOM 993 C CA . ASP A 1 122 ? -3.359 -18.269 -9.515 1.00 70.38 122 ASP A CA 1
ATOM 994 C C . ASP A 1 122 ? -4.657 -18.092 -10.317 1.00 70.38 122 ASP A C 1
ATOM 996 O O . ASP A 1 122 ? -5.740 -18.504 -9.892 1.00 70.38 122 ASP A O 1
ATOM 1000 N N . ILE A 1 123 ? -4.574 -17.498 -11.509 1.00 68.50 123 ILE A N 1
ATOM 1001 C CA . ILE A 1 123 ? -5.723 -17.348 -12.394 1.00 68.50 123 ILE A CA 1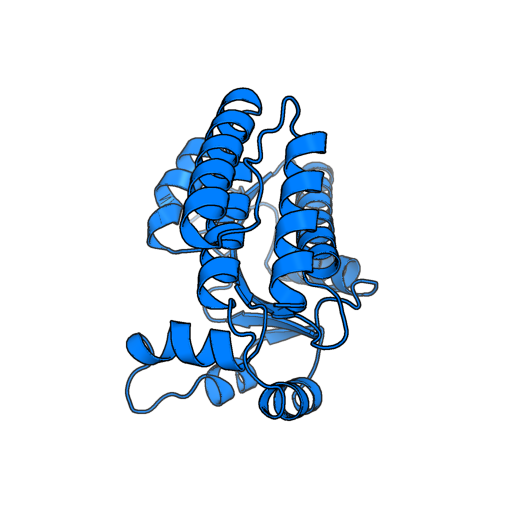
ATOM 1002 C C . ILE A 1 123 ? -5.936 -18.653 -13.167 1.00 68.50 123 ILE A C 1
ATOM 1004 O O . ILE A 1 123 ? -5.111 -19.069 -13.979 1.00 68.50 123 ILE A O 1
ATOM 1008 N N . ASN A 1 124 ? -7.094 -19.287 -12.955 1.00 61.25 124 ASN A N 1
ATOM 1009 C CA . ASN A 1 124 ? -7.561 -20.400 -13.785 1.00 61.25 124 ASN A CA 1
ATOM 1010 C C . ASN A 1 124 ? -7.436 -20.053 -15.278 1.00 61.25 124 ASN A C 1
ATOM 1012 O O . ASN A 1 124 ? -7.807 -18.955 -15.672 1.00 61.25 124 ASN A O 1
ATOM 1016 N N . SER A 1 125 ? -7.038 -21.018 -16.114 1.00 57.41 125 SER A N 1
ATOM 1017 C CA . SER A 1 125 ? -6.812 -20.880 -17.574 1.00 57.41 125 SER A CA 1
ATOM 1018 C C . SER A 1 125 ? -7.885 -20.137 -18.401 1.00 57.41 125 SER A C 1
ATOM 1020 O O . SER A 1 125 ? -7.606 -19.749 -19.533 1.00 57.41 125 SER A O 1
ATOM 1022 N N . ASN A 1 126 ? -9.086 -19.916 -17.854 1.00 57.56 126 ASN A N 1
ATOM 1023 C CA . ASN A 1 126 ? -10.209 -19.233 -18.503 1.00 57.56 126 ASN A CA 1
ATOM 1024 C C . ASN A 1 126 ? -10.463 -17.795 -18.019 1.00 57.56 126 ASN A C 1
ATOM 1026 O O . ASN A 1 126 ? -11.305 -17.115 -18.597 1.00 57.56 126 ASN A O 1
ATOM 1030 N N . ALA A 1 127 ? -9.806 -17.338 -16.956 1.00 64.88 127 ALA A N 1
ATOM 1031 C CA . ALA A 1 127 ? -9.873 -15.950 -16.518 1.00 64.88 127 ALA A CA 1
ATOM 1032 C C . ALA A 1 127 ? -8.593 -15.225 -16.954 1.00 64.88 127 ALA A C 1
ATOM 1034 O O . ALA A 1 127 ? -7.526 -15.821 -17.065 1.00 64.88 127 ALA A O 1
ATOM 1035 N N . ASN A 1 128 ? -8.689 -13.927 -17.219 1.00 75.31 128 ASN A N 1
ATOM 1036 C CA . ASN A 1 128 ? -7.524 -13.064 -17.376 1.00 75.31 128 ASN A CA 1
ATOM 1037 C C . ASN A 1 128 ? -7.676 -11.860 -16.434 1.00 75.31 128 ASN A C 1
ATOM 1039 O O . ASN A 1 128 ? -8.792 -11.468 -16.081 1.00 75.31 128 ASN A O 1
ATOM 1043 N N . MET A 1 129 ? -6.562 -11.277 -15.987 1.00 80.25 129 MET A N 1
ATOM 1044 C CA . MET A 1 129 ? -6.603 -10.131 -15.062 1.00 80.25 129 MET A CA 1
ATOM 1045 C C . MET A 1 129 ? -7.367 -8.941 -15.619 1.00 80.25 129 MET A C 1
ATOM 1047 O O . MET A 1 129 ? -7.953 -8.166 -14.869 1.00 80.25 129 MET A O 1
ATOM 1051 N N . GLU A 1 130 ? -7.353 -8.777 -16.935 1.00 78.31 130 GLU A N 1
ATOM 1052 C CA . GLU A 1 130 ? -8.101 -7.724 -17.593 1.00 78.31 130 GLU A CA 1
ATOM 1053 C C . GLU A 1 130 ? -9.605 -7.847 -17.326 1.00 78.31 130 GLU A C 1
ATOM 1055 O O . GLU A 1 130 ? -10.247 -6.857 -16.987 1.00 78.31 130 GLU A O 1
ATOM 1060 N N . GLU A 1 131 ? -10.171 -9.046 -17.421 1.00 82.88 131 GLU A N 1
ATOM 1061 C CA . GLU A 1 131 ? -11.567 -9.300 -17.091 1.00 82.88 131 GLU A CA 1
ATOM 1062 C C . GLU A 1 131 ? -11.860 -9.084 -15.611 1.00 82.88 131 GLU A C 1
ATOM 1064 O O . GLU A 1 131 ? -12.919 -8.548 -15.280 1.00 82.88 131 GLU A O 1
ATOM 1069 N N . ILE A 1 132 ? -10.938 -9.481 -14.730 1.00 85.88 132 ILE A N 1
ATOM 1070 C CA . ILE A 1 132 ? -11.068 -9.252 -13.287 1.00 85.88 132 ILE A CA 1
ATOM 1071 C C . ILE A 1 132 ? -11.157 -7.748 -13.021 1.00 85.88 132 ILE A C 1
ATOM 1073 O O . ILE A 1 132 ? -12.103 -7.298 -12.378 1.00 85.88 132 ILE A O 1
ATOM 1077 N N . LEU A 1 133 ? -10.249 -6.954 -13.590 1.00 84.12 133 LEU A N 1
ATOM 1078 C CA . LEU A 1 133 ? -10.263 -5.500 -13.440 1.00 84.12 133 LEU A CA 1
ATOM 1079 C C . LEU A 1 133 ? -11.483 -4.851 -14.105 1.00 84.12 133 LEU A C 1
ATOM 1081 O O . LEU A 1 133 ? -12.075 -3.942 -13.529 1.00 84.12 133 LEU A O 1
ATOM 1085 N N . LYS A 1 134 ? -11.931 -5.346 -15.263 1.00 83.06 134 LYS A N 1
ATOM 1086 C CA . LYS A 1 134 ? -13.153 -4.863 -15.934 1.00 83.06 134 LYS A CA 1
ATOM 1087 C C . LYS A 1 134 ? -14.423 -5.118 -15.120 1.00 83.06 134 LYS A C 1
ATOM 1089 O O . LYS A 1 134 ? -15.375 -4.353 -15.233 1.00 83.06 134 LYS A O 1
ATOM 1094 N N . LYS A 1 135 ? -14.450 -6.189 -14.321 1.00 86.12 135 LYS A N 1
ATOM 1095 C CA . LYS A 1 135 ? -15.565 -6.542 -13.422 1.00 86.12 135 LYS A CA 1
ATOM 1096 C C . LYS A 1 135 ? -15.401 -5.941 -12.018 1.00 86.12 135 LYS A C 1
ATOM 1098 O O . LYS A 1 135 ? -16.355 -5.943 -11.240 1.00 86.12 135 LYS A O 1
ATOM 1103 N N . SER A 1 136 ? -14.206 -5.449 -11.690 1.00 89.06 136 SER A N 1
ATOM 1104 C CA . SER A 1 136 ? -13.870 -4.868 -10.391 1.00 89.06 136 SER A CA 1
ATOM 1105 C C . SER A 1 136 ? -14.584 -3.538 -10.157 1.00 89.06 136 SER A C 1
ATOM 1107 O O . SER A 1 136 ? -15.015 -2.848 -11.081 1.00 89.06 136 SER A O 1
ATOM 1109 N N . THR A 1 137 ? -14.714 -3.153 -8.889 1.00 92.12 137 THR A N 1
ATOM 1110 C CA . THR A 1 137 ? -15.179 -1.804 -8.552 1.00 92.12 137 THR A CA 1
ATOM 1111 C C . THR A 1 137 ? -13.981 -0.879 -8.490 1.00 92.12 137 THR A C 1
ATOM 1113 O O . THR A 1 137 ? -13.239 -0.889 -7.511 1.00 92.12 137 THR A O 1
ATOM 1116 N N . ILE A 1 138 ? -13.799 -0.098 -9.550 1.00 91.75 138 ILE A N 1
ATOM 1117 C CA . ILE A 1 138 ? -12.707 0.864 -9.662 1.00 91.75 138 ILE A CA 1
ATOM 1118 C C . ILE A 1 138 ? -13.063 2.113 -8.848 1.00 91.75 138 ILE A C 1
ATOM 1120 O O . ILE A 1 138 ? -14.079 2.762 -9.096 1.00 91.75 138 ILE A O 1
ATOM 1124 N N . LEU A 1 139 ? -12.235 2.425 -7.850 1.00 94.38 139 LEU A N 1
ATOM 1125 C CA . LEU A 1 139 ? -12.360 3.616 -7.006 1.00 94.38 139 LEU A CA 1
ATOM 1126 C C . LEU A 1 139 ? -11.563 4.796 -7.571 1.00 94.38 139 LEU A C 1
ATOM 1128 O O . LEU A 1 139 ? -11.983 5.941 -7.418 1.00 94.38 139 LEU A O 1
ATOM 1132 N N . LYS A 1 140 ? -10.442 4.514 -8.249 1.00 95.00 140 LYS A N 1
ATOM 1133 C CA . LYS A 1 140 ? -9.640 5.485 -9.007 1.00 95.00 140 LYS A CA 1
ATOM 1134 C C . LYS A 1 140 ? -9.135 4.866 -10.309 1.00 95.00 140 LYS A C 1
ATOM 1136 O O . LYS A 1 140 ? -8.707 3.711 -10.310 1.00 95.00 140 LYS A O 1
ATOM 1141 N N . GLY A 1 141 ? -9.155 5.668 -11.373 1.00 91.56 141 GLY A N 1
ATOM 1142 C CA . GLY A 1 141 ? -8.794 5.270 -12.732 1.00 91.56 141 GLY A CA 1
ATOM 1143 C C . GLY A 1 141 ? -9.989 4.755 -13.534 1.00 91.56 141 GLY A C 1
ATOM 1144 O O . GLY A 1 141 ? -11.134 4.831 -13.089 1.00 91.56 141 GLY A O 1
ATOM 1145 N N . ASP A 1 142 ? -9.727 4.256 -14.738 1.00 88.69 142 ASP A N 1
ATOM 1146 C CA . ASP A 1 142 ? -10.748 3.759 -15.663 1.00 88.69 142 ASP A CA 1
ATOM 1147 C C . ASP A 1 142 ? -10.190 2.692 -16.627 1.00 88.69 142 ASP A C 1
ATOM 1149 O O . ASP A 1 142 ? -9.036 2.269 -16.530 1.00 88.69 142 ASP A O 1
ATOM 1153 N N . LEU A 1 143 ? -11.018 2.240 -17.575 1.00 82.06 143 LEU A N 1
ATOM 1154 C CA . LEU A 1 143 ? -10.590 1.268 -18.585 1.00 82.06 143 LEU A CA 1
ATOM 1155 C C . LEU A 1 143 ? -9.499 1.817 -19.516 1.00 82.06 143 LEU A C 1
ATOM 1157 O O . LEU A 1 143 ? -8.601 1.067 -19.890 1.00 82.06 143 LEU A O 1
ATOM 1161 N N . ASN A 1 144 ? -9.529 3.112 -19.844 1.00 87.38 144 ASN A N 1
ATOM 1162 C CA . ASN A 1 144 ? -8.494 3.730 -20.678 1.00 87.38 144 ASN A CA 1
ATOM 1163 C C . ASN A 1 144 ? -7.134 3.714 -19.969 1.00 87.38 144 ASN A C 1
ATOM 1165 O O . ASN A 1 144 ? -6.103 3.459 -20.588 1.00 87.38 144 ASN A O 1
ATOM 1169 N N . SER A 1 145 ? -7.142 3.927 -18.654 1.00 88.44 145 SER A N 1
ATOM 1170 C CA . SER A 1 145 ? -5.963 3.836 -17.798 1.00 88.44 145 SER A CA 1
ATOM 1171 C C . SER A 1 145 ? -5.386 2.421 -17.829 1.00 88.44 145 SER A C 1
ATOM 1173 O O . SER A 1 145 ? -4.176 2.260 -17.951 1.00 88.44 145 SER A O 1
ATOM 1175 N N . ILE A 1 146 ? -6.232 1.384 -17.793 1.00 87.25 146 ILE A N 1
ATOM 1176 C CA . ILE A 1 146 ? -5.783 -0.011 -17.937 1.00 87.25 146 ILE A CA 1
ATOM 1177 C C . ILE A 1 146 ? -5.094 -0.223 -19.289 1.00 87.25 146 ILE A C 1
ATOM 1179 O O . ILE A 1 146 ? -4.007 -0.799 -19.332 1.00 87.25 146 ILE A O 1
ATOM 1183 N N . ASP A 1 147 ? -5.697 0.241 -20.384 1.00 89.25 147 ASP A N 1
ATOM 1184 C CA . ASP A 1 147 ? -5.130 0.059 -21.721 1.00 89.25 147 ASP A CA 1
ATOM 1185 C C . ASP A 1 147 ? -3.795 0.794 -21.891 1.00 89.25 147 ASP A C 1
ATOM 1187 O O . ASP A 1 147 ? -2.854 0.222 -22.442 1.00 89.25 147 ASP A O 1
ATOM 1191 N N . TYR A 1 148 ? -3.663 2.001 -21.334 1.00 90.81 148 TYR A N 1
ATOM 1192 C CA . TYR A 1 148 ? -2.384 2.713 -21.264 1.00 90.81 148 TYR A CA 1
ATOM 1193 C C . TYR A 1 148 ? -1.332 1.945 -20.453 1.00 90.81 148 TYR A C 1
ATOM 1195 O O . TYR A 1 148 ? -0.186 1.807 -20.875 1.00 90.81 148 TYR A O 1
ATOM 1203 N N . LEU A 1 149 ? -1.705 1.397 -19.296 1.00 91.56 149 LEU A N 1
ATOM 1204 C CA . LEU A 1 149 ? -0.771 0.670 -18.436 1.00 91.56 149 LEU A CA 1
ATOM 1205 C C . LEU A 1 149 ? -0.251 -0.623 -19.078 1.00 91.56 149 LEU A C 1
ATOM 1207 O O . LEU A 1 149 ? 0.880 -1.026 -18.802 1.00 91.56 149 LEU A O 1
ATOM 1211 N N . LYS A 1 150 ? -1.034 -1.267 -19.953 1.00 89.88 150 LYS A N 1
ATOM 1212 C CA . LYS A 1 150 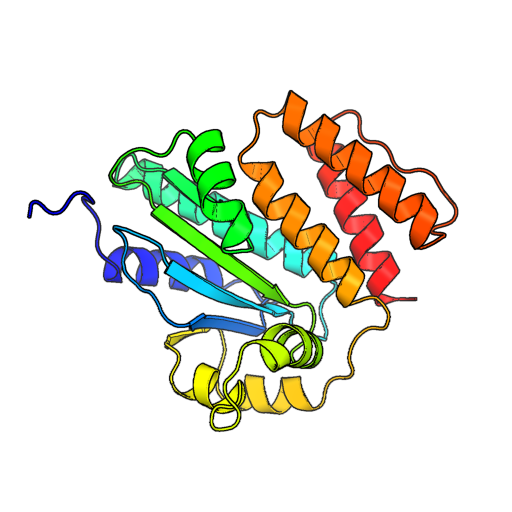? -0.594 -2.457 -20.700 1.00 89.88 150 LYS A CA 1
ATOM 1213 C C . LYS A 1 150 ? 0.593 -2.170 -21.616 1.00 89.88 150 LYS A C 1
ATOM 1215 O O . LYS A 1 150 ? 1.400 -3.072 -21.833 1.00 89.88 150 LYS A O 1
ATOM 1220 N N . THR A 1 151 ? 0.704 -0.950 -22.148 1.00 88.44 151 THR A N 1
ATOM 1221 C CA . THR A 1 151 ? 1.799 -0.575 -23.057 1.00 88.44 151 THR A CA 1
ATOM 1222 C C . THR A 1 151 ? 3.105 -0.291 -22.325 1.00 88.44 151 THR A C 1
ATOM 1224 O O . THR A 1 151 ? 4.129 -0.102 -22.974 1.00 88.44 151 THR A O 1
ATOM 1227 N N . GLN A 1 152 ? 3.080 -0.229 -20.993 1.00 90.06 152 GLN A N 1
ATOM 1228 C CA . GLN A 1 152 ? 4.251 0.091 -20.190 1.00 90.06 152 GLN A CA 1
ATOM 1229 C C . GLN A 1 152 ? 5.086 -1.156 -19.928 1.00 90.06 152 GLN A C 1
ATOM 1231 O O . GLN A 1 152 ? 4.569 -2.212 -19.550 1.00 90.06 152 GLN A O 1
ATOM 1236 N N . GLU A 1 153 ? 6.397 -1.022 -20.103 1.00 83.81 153 GLU A N 1
ATOM 1237 C CA . GLU A 1 153 ? 7.326 -2.104 -19.820 1.00 83.81 153 GLU A CA 1
ATOM 1238 C C . GLU A 1 153 ? 7.447 -2.362 -18.318 1.00 83.81 153 GLU A C 1
ATOM 1240 O O . GLU A 1 153 ? 7.305 -1.484 -17.463 1.00 83.81 153 GLU A O 1
ATOM 1245 N N . ARG A 1 154 ? 7.744 -3.615 -17.987 1.00 84.56 154 ARG A N 1
ATOM 1246 C CA . ARG A 1 154 ? 8.024 -4.014 -16.617 1.00 84.56 154 ARG A CA 1
ATOM 1247 C C . ARG A 1 154 ? 9.403 -3.507 -16.201 1.00 84.56 154 ARG A C 1
ATOM 1249 O O . ARG A 1 154 ? 10.404 -3.843 -16.829 1.00 84.56 154 ARG A O 1
ATOM 1256 N N . GLY A 1 155 ? 9.469 -2.820 -15.063 1.00 80.19 155 GLY A N 1
ATOM 1257 C CA . GLY A 1 155 ? 10.744 -2.473 -14.436 1.00 80.19 155 GLY A CA 1
ATOM 1258 C C . GLY A 1 155 ? 11.568 -3.719 -14.086 1.00 80.19 155 GLY A C 1
ATOM 1259 O O . GLY A 1 155 ? 11.058 -4.692 -13.525 1.00 80.19 155 GLY A O 1
ATOM 1260 N N . LYS A 1 156 ? 12.872 -3.676 -14.363 1.00 80.94 156 LYS A N 1
ATOM 1261 C CA . LYS A 1 156 ? 13.830 -4.777 -14.145 1.00 80.94 156 LYS A CA 1
ATOM 1262 C C . LYS A 1 156 ? 13.813 -5.349 -12.724 1.00 80.94 156 LYS A C 1
ATOM 1264 O O . LYS A 1 156 ? 14.059 -6.537 -12.520 1.00 80.94 156 LYS A O 1
ATOM 1269 N N . HIS A 1 157 ? 13.503 -4.509 -11.741 1.00 82.69 157 HIS A N 1
ATOM 1270 C CA . HIS A 1 157 ? 13.509 -4.864 -10.327 1.00 82.69 157 HIS A CA 1
ATOM 1271 C C . HIS A 1 157 ? 12.110 -5.014 -9.707 1.00 82.69 157 HIS A C 1
ATOM 1273 O O . HIS A 1 157 ? 11.992 -5.083 -8.483 1.00 82.69 157 HIS A O 1
ATOM 1279 N N . ALA A 1 158 ? 11.055 -5.131 -10.519 1.00 81.00 158 ALA A N 1
ATOM 1280 C CA . ALA A 1 158 ? 9.669 -5.161 -10.047 1.00 81.00 158 ALA A CA 1
ATOM 1281 C C . ALA A 1 158 ? 9.357 -6.300 -9.044 1.00 81.00 158 ALA A C 1
ATOM 1283 O O . ALA A 1 158 ? 8.655 -6.070 -8.066 1.00 81.00 158 ALA A O 1
ATOM 1284 N N . ASN A 1 159 ? 9.963 -7.489 -9.181 1.00 81.62 159 ASN A N 1
ATOM 1285 C CA . ASN A 1 159 ? 9.816 -8.569 -8.183 1.00 81.62 159 ASN A CA 1
ATOM 1286 C C . ASN A 1 159 ? 10.400 -8.205 -6.812 1.00 81.62 159 ASN A C 1
ATOM 1288 O O . ASN A 1 159 ? 9.916 -8.647 -5.772 1.00 81.62 159 ASN A O 1
ATOM 1292 N N . ILE A 1 160 ? 11.508 -7.463 -6.808 1.00 83.12 160 ILE A N 1
ATOM 1293 C CA . ILE A 1 160 ? 12.147 -7.060 -5.559 1.00 83.12 160 ILE A CA 1
ATOM 1294 C C . ILE A 1 160 ? 11.352 -5.915 -4.940 1.00 83.12 160 ILE A C 1
ATOM 1296 O O . ILE A 1 160 ? 11.162 -5.911 -3.730 1.00 83.12 160 ILE A O 1
ATOM 1300 N N . TYR A 1 161 ? 10.829 -5.008 -5.769 1.00 85.88 161 TYR A N 1
ATOM 1301 C CA . TYR A 1 161 ? 9.915 -3.957 -5.335 1.00 85.88 161 TYR A CA 1
ATOM 1302 C C . TYR A 1 161 ? 8.729 -4.563 -4.579 1.00 85.88 161 TYR A C 1
ATOM 1304 O O . TYR A 1 161 ? 8.451 -4.141 -3.460 1.00 85.88 161 TYR A O 1
ATOM 1312 N N . GLN A 1 162 ? 8.100 -5.599 -5.147 1.00 82.56 162 GLN A N 1
ATOM 1313 C CA . GLN A 1 162 ? 6.939 -6.244 -4.536 1.00 82.56 162 GLN A CA 1
ATOM 1314 C C . GLN A 1 162 ? 7.267 -6.767 -3.139 1.00 82.56 162 GLN A C 1
ATOM 1316 O O . GLN A 1 162 ? 6.624 -6.394 -2.168 1.00 82.56 162 GLN A O 1
ATOM 1321 N N . LYS A 1 163 ? 8.363 -7.523 -3.010 1.00 83.31 163 LYS A N 1
ATOM 1322 C CA . LYS A 1 163 ? 8.821 -8.041 -1.712 1.00 83.31 163 LYS A CA 1
ATOM 1323 C C . LYS A 1 163 ? 9.080 -6.939 -0.690 1.00 83.31 163 LYS A C 1
ATOM 1325 O O . LYS A 1 163 ? 8.767 -7.108 0.482 1.00 83.31 163 LYS A O 1
ATOM 1330 N N . ILE A 1 164 ? 9.692 -5.837 -1.121 1.00 86.19 164 ILE A N 1
ATOM 1331 C CA . ILE A 1 164 ? 9.983 -4.698 -0.250 1.00 86.19 164 ILE A CA 1
ATOM 1332 C C . ILE A 1 164 ? 8.683 -4.103 0.281 1.00 86.19 164 ILE A C 1
ATOM 1334 O O . ILE A 1 164 ? 8.544 -3.915 1.488 1.00 86.19 164 ILE A O 1
ATOM 1338 N N . ASN A 1 165 ? 7.747 -3.836 -0.623 1.00 83.88 165 ASN A N 1
ATOM 1339 C CA . ASN A 1 165 ? 6.473 -3.240 -0.286 1.00 83.88 165 ASN A CA 1
ATOM 1340 C C . ASN A 1 165 ? 5.622 -4.170 0.595 1.00 83.88 165 ASN A C 1
ATOM 1342 O O . ASN A 1 165 ? 5.078 -3.735 1.604 1.00 83.88 165 ASN A O 1
ATOM 1346 N N . ASP A 1 166 ? 5.566 -5.462 0.274 1.00 83.69 166 ASP A N 1
ATOM 1347 C CA . ASP A 1 166 ? 4.799 -6.441 1.043 1.00 83.69 166 ASP A CA 1
ATOM 1348 C C . ASP A 1 166 ? 5.313 -6.559 2.480 1.00 83.69 166 ASP A C 1
ATOM 1350 O O . ASP A 1 166 ? 4.519 -6.623 3.428 1.00 83.69 166 ASP A O 1
ATOM 1354 N N . CYS A 1 167 ? 6.641 -6.564 2.644 1.00 85.12 167 CYS A N 1
ATOM 1355 C CA . CYS A 1 167 ? 7.272 -6.521 3.953 1.00 85.12 167 CYS A CA 1
ATOM 1356 C C . CYS A 1 167 ? 6.931 -5.227 4.690 1.00 85.12 167 CYS A C 1
ATOM 1358 O O . CYS A 1 167 ? 6.592 -5.290 5.864 1.00 85.12 167 CYS A O 1
ATOM 1360 N N . ASP A 1 168 ? 7.013 -4.071 4.036 1.00 87.56 168 ASP A N 1
ATOM 1361 C CA . ASP A 1 168 ? 6.744 -2.783 4.674 1.00 87.56 168 ASP A CA 1
ATOM 1362 C C . ASP A 1 168 ? 5.278 -2.646 5.136 1.00 87.56 168 ASP A C 1
ATOM 1364 O O . ASP A 1 168 ? 5.028 -2.332 6.304 1.00 87.56 168 ASP A O 1
ATOM 1368 N N . ILE A 1 169 ? 4.311 -3.023 4.286 1.00 87.81 169 ILE A N 1
ATOM 1369 C CA . ILE A 1 169 ? 2.883 -3.070 4.643 1.00 87.81 169 ILE A CA 1
ATOM 1370 C C . ILE A 1 169 ? 2.662 -3.984 5.850 1.00 87.81 169 ILE A C 1
ATOM 1372 O O . ILE A 1 169 ? 2.038 -3.565 6.823 1.00 87.81 169 ILE A O 1
ATOM 1376 N N . THR A 1 170 ? 3.200 -5.207 5.837 1.00 83.81 170 THR A N 1
ATOM 1377 C CA . THR A 1 170 ? 3.026 -6.148 6.959 1.00 83.81 170 THR A CA 1
ATOM 1378 C C . THR A 1 170 ? 3.685 -5.614 8.236 1.00 83.81 170 THR A C 1
ATOM 1380 O O . THR A 1 170 ? 3.070 -5.612 9.305 1.00 83.81 170 THR A O 1
ATOM 1383 N N . ASN A 1 171 ? 4.914 -5.096 8.118 1.00 83.88 171 ASN A N 1
ATOM 1384 C CA . ASN A 1 171 ? 5.713 -4.601 9.239 1.00 83.88 171 ASN A CA 1
ATOM 1385 C C . ASN A 1 171 ? 5.067 -3.416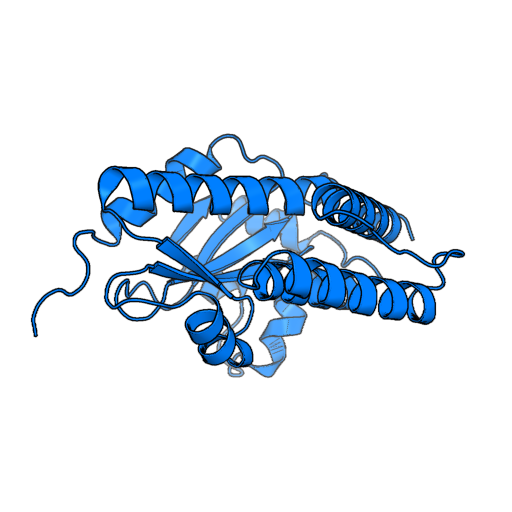 9.951 1.00 83.88 171 ASN A C 1
ATOM 1387 O O . ASN A 1 171 ? 5.324 -3.191 11.132 1.00 83.88 171 ASN A O 1
ATOM 1391 N N . SER A 1 172 ? 4.242 -2.654 9.242 1.00 84.62 172 SER A N 1
ATOM 1392 C CA . SER A 1 172 ? 3.559 -1.494 9.795 1.00 84.62 172 SER A CA 1
ATOM 1393 C C . SER A 1 172 ? 2.556 -1.821 10.914 1.00 84.62 172 SER A C 1
ATOM 1395 O O . SER A 1 172 ? 2.145 -0.908 11.625 1.00 84.62 172 SER A O 1
ATOM 1397 N N . ASN A 1 173 ? 2.188 -3.099 11.088 1.00 86.25 173 ASN A N 1
ATOM 1398 C CA . ASN A 1 173 ? 1.370 -3.569 12.210 1.00 86.25 173 ASN A CA 1
ATOM 1399 C C . ASN A 1 173 ? 2.209 -3.904 13.459 1.00 86.25 173 ASN A C 1
ATOM 1401 O O . ASN A 1 173 ? 1.652 -4.130 14.531 1.00 86.25 173 ASN A O 1
ATOM 1405 N N . TYR A 1 174 ? 3.542 -3.976 13.345 1.00 86.75 174 TYR A N 1
ATOM 1406 C CA . TYR A 1 174 ? 4.417 -4.206 14.493 1.00 86.75 174 TYR A CA 1
ATOM 1407 C C . TYR A 1 174 ? 4.535 -2.954 15.364 1.00 86.75 174 TYR A C 1
ATOM 1409 O O . TYR A 1 174 ? 4.543 -1.828 14.873 1.00 86.75 174 TYR A O 1
ATOM 1417 N N . GLU A 1 175 ? 4.786 -3.161 16.658 1.00 88.94 175 GLU A N 1
ATOM 1418 C CA . GLU A 1 175 ? 5.260 -2.090 17.537 1.00 88.94 175 GLU A CA 1
ATOM 1419 C C . GLU A 1 175 ? 6.570 -1.480 17.000 1.00 88.94 175 GLU A C 1
ATOM 1421 O O . GLU A 1 175 ? 7.447 -2.202 16.509 1.00 88.94 175 GLU A O 1
ATOM 1426 N N . ASP A 1 176 ? 6.740 -0.162 17.146 1.00 90.31 176 ASP A N 1
ATOM 1427 C CA . ASP A 1 176 ? 7.803 0.642 16.520 1.00 90.31 176 ASP A CA 1
ATOM 1428 C C . ASP A 1 176 ? 9.202 0.019 16.583 1.00 90.31 176 ASP A C 1
ATOM 1430 O O . ASP A 1 176 ? 9.938 -0.022 15.593 1.00 90.31 176 ASP A O 1
ATOM 1434 N N . LYS A 1 177 ? 9.586 -0.501 17.756 1.00 89.00 177 LYS A N 1
ATOM 1435 C CA . LYS A 1 177 ? 10.904 -1.112 17.973 1.00 89.00 177 LYS A CA 1
ATOM 1436 C C . LYS A 1 177 ? 11.102 -2.365 17.115 1.00 89.00 177 LYS A C 1
ATOM 1438 O O . LYS A 1 177 ? 12.203 -2.598 16.610 1.00 89.00 177 LYS A O 1
ATOM 1443 N N . LEU A 1 178 ? 10.060 -3.182 16.975 1.00 89.94 178 LEU A N 1
ATOM 1444 C CA . LEU A 1 178 ? 10.096 -4.395 16.166 1.00 89.94 178 LEU A CA 1
ATOM 1445 C C . LEU A 1 178 ? 10.005 -4.059 14.675 1.00 89.94 178 LEU A C 1
ATOM 1447 O O . LEU A 1 178 ? 10.793 -4.607 13.905 1.00 89.94 178 LEU A O 1
ATOM 1451 N N . CYS A 1 179 ? 9.150 -3.107 14.290 1.00 90.62 179 CYS A N 1
ATOM 1452 C CA . CYS A 1 179 ? 9.085 -2.583 12.925 1.00 90.62 179 CYS A CA 1
ATOM 1453 C C . CYS A 1 179 ? 10.469 -2.111 12.451 1.00 90.62 179 CYS A C 1
ATOM 1455 O O . CYS A 1 179 ? 10.997 -2.608 11.455 1.00 90.62 179 CYS A O 1
ATOM 1457 N N . LEU A 1 180 ? 11.140 -1.257 13.233 1.00 92.31 180 LEU A N 1
ATOM 1458 C CA . LEU A 1 180 ? 12.478 -0.761 12.904 1.00 92.31 180 LEU A CA 1
ATOM 1459 C C . LEU A 1 180 ? 13.506 -1.895 12.757 1.00 92.31 180 LEU A C 1
ATOM 1461 O O . LEU A 1 180 ? 14.348 -1.871 11.855 1.00 92.31 180 LEU A O 1
ATOM 1465 N N . LYS A 1 181 ? 13.448 -2.909 13.630 1.00 92.62 181 LYS A N 1
ATOM 1466 C CA . LYS A 1 181 ? 14.318 -4.088 13.534 1.00 92.62 181 LYS A CA 1
ATOM 1467 C C . LYS A 1 181 ? 14.085 -4.838 12.217 1.00 92.62 181 LYS A C 1
ATOM 1469 O O . LYS A 1 181 ? 15.061 -5.143 11.530 1.00 92.62 181 LYS A O 1
ATOM 1474 N N . LYS A 1 182 ? 12.825 -5.103 11.865 1.00 91.50 182 LYS A N 1
ATOM 1475 C CA . LYS A 1 182 ? 12.432 -5.829 10.647 1.00 91.50 182 LYS A CA 1
ATOM 1476 C C . LYS A 1 182 ? 12.806 -5.066 9.378 1.00 91.50 182 LYS A C 1
ATOM 1478 O O . LYS A 1 182 ? 13.411 -5.650 8.481 1.00 91.50 182 LYS A O 1
ATOM 1483 N N . MET A 1 183 ? 12.586 -3.752 9.344 1.00 92.12 183 MET A N 1
ATOM 1484 C CA . MET A 1 183 ? 13.019 -2.905 8.226 1.00 92.12 183 MET A CA 1
ATOM 1485 C C . MET A 1 183 ? 14.539 -2.928 8.047 1.00 92.12 183 MET A C 1
ATOM 1487 O O . MET A 1 183 ? 15.037 -3.084 6.937 1.00 92.12 183 MET A O 1
ATOM 1491 N N . ASN A 1 184 ? 15.305 -2.886 9.137 1.00 91.62 184 ASN A N 1
ATOM 1492 C CA . ASN A 1 184 ? 16.762 -3.003 9.066 1.00 91.62 184 ASN A CA 1
ATOM 1493 C C . ASN A 1 184 ? 17.262 -4.378 8.600 1.00 91.62 184 ASN A C 1
ATOM 1495 O O . ASN A 1 184 ? 18.356 -4.475 8.040 1.00 91.62 184 ASN A O 1
ATOM 1499 N N . GLU A 1 185 ? 16.526 -5.456 8.869 1.00 90.56 185 GLU A N 1
ATOM 1500 C CA . GLU A 1 185 ? 16.824 -6.788 8.323 1.00 90.56 185 GLU A CA 1
ATOM 1501 C C . GLU A 1 185 ? 16.563 -6.826 6.811 1.00 90.56 185 GLU A C 1
ATOM 1503 O O . GLU A 1 185 ? 17.423 -7.283 6.053 1.00 90.56 185 GLU A O 1
ATOM 1508 N N . LEU A 1 186 ? 15.441 -6.251 6.371 1.00 88.94 186 LEU A N 1
ATOM 1509 C CA . LEU A 1 186 ? 15.093 -6.097 4.960 1.00 88.94 186 LEU A CA 1
ATOM 1510 C C . LEU A 1 186 ? 16.142 -5.263 4.203 1.00 88.94 186 LEU A C 1
ATOM 1512 O O . LEU A 1 186 ? 16.641 -5.689 3.163 1.00 88.94 186 LEU A O 1
ATOM 1516 N N . PHE A 1 187 ? 16.555 -4.118 4.744 1.00 89.56 187 PHE A N 1
ATOM 1517 C CA . PHE A 1 187 ? 17.582 -3.260 4.146 1.00 89.56 187 PHE A CA 1
ATOM 1518 C C . PHE A 1 187 ? 18.930 -3.966 3.972 1.00 89.56 187 PHE A C 1
ATOM 1520 O O . PHE A 1 187 ? 19.568 -3.843 2.923 1.00 89.56 187 PHE A O 1
ATOM 1527 N N . ARG A 1 188 ? 19.341 -4.775 4.955 1.00 86.25 188 ARG A N 1
ATOM 1528 C CA . ARG A 1 188 ? 20.536 -5.625 4.844 1.00 86.25 188 ARG A CA 1
ATOM 1529 C C . ARG A 1 188 ? 20.387 -6.684 3.750 1.00 86.25 188 ARG A C 1
ATOM 1531 O O . ARG A 1 188 ? 21.339 -6.920 3.006 1.00 86.25 188 ARG A O 1
ATOM 1538 N N . TYR A 1 189 ? 19.214 -7.308 3.628 1.00 83.44 189 TYR A N 1
ATOM 1539 C CA . TYR A 1 189 ? 18.927 -8.261 2.552 1.00 83.44 189 TYR A CA 1
ATOM 1540 C C . TYR A 1 189 ? 19.002 -7.593 1.170 1.00 83.44 189 TYR A C 1
ATOM 1542 O O . TYR A 1 189 ? 19.679 -8.102 0.275 1.00 83.44 189 TYR A O 1
ATOM 1550 N N . ILE A 1 190 ? 18.374 -6.429 1.005 1.00 81.62 190 ILE A N 1
ATOM 1551 C CA . ILE A 1 190 ? 18.376 -5.662 -0.246 1.00 81.62 190 ILE A CA 1
ATOM 1552 C C . ILE A 1 190 ? 19.793 -5.241 -0.634 1.00 81.62 190 ILE A C 1
ATOM 1554 O O . ILE A 1 190 ? 20.207 -5.487 -1.766 1.00 81.62 190 ILE A O 1
ATOM 1558 N N . GLY A 1 191 ? 20.561 -4.663 0.296 1.00 77.12 191 GLY A N 1
ATOM 1559 C CA . GLY A 1 191 ? 21.932 -4.222 0.028 1.00 77.12 191 GLY A CA 1
ATOM 1560 C C . GLY A 1 191 ? 22.813 -5.347 -0.526 1.00 77.12 191 GLY A C 1
ATOM 1561 O O . GLY A 1 191 ? 23.559 -5.132 -1.483 1.00 77.12 191 GLY A O 1
ATOM 1562 N N . LYS A 1 192 ? 22.656 -6.569 0.003 1.00 74.50 192 LYS A N 1
ATOM 1563 C CA . LYS A 1 192 ? 23.375 -7.763 -0.470 1.00 74.50 192 LYS A CA 1
ATOM 1564 C C . LYS A 1 192 ? 22.919 -8.240 -1.851 1.00 74.50 192 LYS A C 1
ATOM 1566 O O . LYS A 1 192 ? 23.761 -8.624 -2.658 1.00 74.50 192 LYS A O 1
ATOM 1571 N N . ASN A 1 193 ? 21.613 -8.228 -2.126 1.00 71.81 193 ASN A N 1
ATOM 1572 C CA . ASN A 1 193 ? 21.051 -8.829 -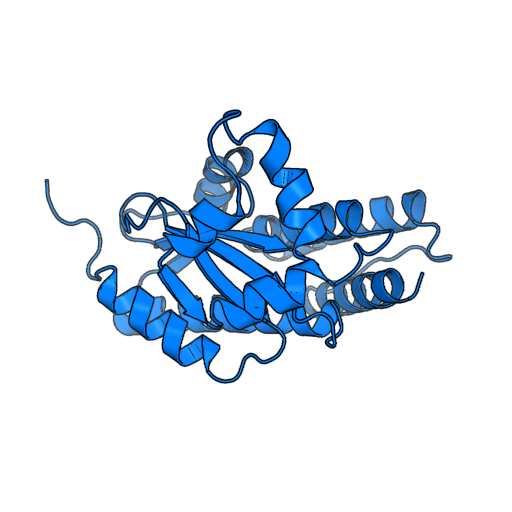3.343 1.00 71.81 193 ASN A CA 1
ATOM 1573 C C . ASN A 1 193 ? 20.988 -7.870 -4.542 1.00 71.81 193 ASN A C 1
ATOM 1575 O O . ASN A 1 193 ? 21.185 -8.305 -5.672 1.00 71.81 193 ASN A O 1
ATOM 1579 N N . ILE A 1 194 ? 20.749 -6.575 -4.317 1.00 68.31 194 ILE A N 1
ATOM 1580 C CA . ILE A 1 194 ? 20.614 -5.569 -5.389 1.00 68.31 194 ILE A CA 1
ATOM 1581 C C . ILE A 1 194 ? 21.959 -4.883 -5.694 1.00 68.31 194 ILE A C 1
ATOM 1583 O O . ILE A 1 194 ? 22.081 -4.160 -6.675 1.00 68.31 194 ILE A O 1
ATOM 1587 N N . ARG A 1 195 ? 23.012 -5.128 -4.894 1.00 65.62 195 ARG A N 1
ATOM 1588 C CA . ARG A 1 195 ? 24.327 -4.467 -5.027 1.00 65.62 195 ARG A CA 1
ATOM 1589 C C . ARG A 1 195 ? 24.207 -2.938 -5.099 1.00 65.62 195 ARG A C 1
ATOM 1591 O O . ARG A 1 195 ? 24.918 -2.294 -5.863 1.00 65.62 195 ARG A O 1
ATOM 1598 N N . LEU A 1 196 ? 23.367 -2.335 -4.253 1.00 66.38 196 LEU A N 1
ATOM 1599 C CA . LEU A 1 196 ? 23.186 -0.872 -4.181 1.00 66.38 196 LEU A CA 1
ATOM 1600 C C . LEU A 1 196 ? 24.433 -0.103 -3.685 1.00 66.38 196 LEU A C 1
ATOM 1602 O O . LEU A 1 196 ? 24.355 1.093 -3.405 1.00 66.38 196 LEU A O 1
ATOM 1606 N N . GLY A 1 197 ? 25.580 -0.777 -3.548 1.00 64.31 197 GLY A N 1
ATOM 1607 C CA . GLY A 1 197 ? 26.878 -0.180 -3.236 1.00 64.31 197 GLY A CA 1
ATOM 1608 C C . GLY A 1 197 ? 27.047 0.308 -1.796 1.00 64.31 197 GLY A C 1
ATOM 1609 O O . GLY A 1 197 ? 28.122 0.792 -1.460 1.00 64.31 197 GLY A O 1
ATOM 1610 N N . LYS A 1 198 ? 26.024 0.184 -0.939 1.00 72.31 198 LYS A N 1
ATOM 1611 C CA . LYS A 1 198 ? 26.092 0.539 0.485 1.00 72.31 198 LYS A CA 1
ATOM 1612 C C . LYS A 1 198 ? 25.180 -0.333 1.348 1.00 72.31 198 LYS A C 1
ATOM 1614 O O . LYS A 1 198 ? 24.134 -0.796 0.888 1.00 72.31 198 LYS A O 1
ATOM 1619 N N . GLU A 1 199 ? 25.579 -0.539 2.601 1.00 78.56 199 GLU A N 1
ATOM 1620 C CA . GLU A 1 199 ? 24.704 -1.106 3.625 1.00 78.56 199 GLU A CA 1
ATOM 1621 C C . GLU A 1 199 ? 23.759 -0.025 4.150 1.00 78.56 199 GLU A C 1
ATOM 1623 O O . GLU A 1 199 ? 24.160 1.108 4.415 1.00 78.56 199 GLU A O 1
ATOM 1628 N N . TYR A 1 200 ? 22.490 -0.386 4.285 1.00 84.38 200 TYR A N 1
ATOM 1629 C CA . TYR A 1 200 ? 21.439 0.502 4.754 1.00 84.38 200 TYR A CA 1
ATOM 1630 C C . TYR A 1 200 ? 21.020 0.102 6.169 1.00 84.38 200 TYR A C 1
ATOM 1632 O O . TYR A 1 200 ? 20.775 -1.074 6.446 1.00 84.38 200 TYR A O 1
ATOM 1640 N N . SER A 1 201 ? 20.910 1.088 7.058 1.00 90.44 201 SER A N 1
ATOM 1641 C CA . SER A 1 201 ? 20.381 0.913 8.410 1.00 90.44 201 SER A CA 1
ATOM 1642 C C . SER A 1 201 ? 19.765 2.214 8.913 1.00 90.44 201 SER A C 1
ATOM 1644 O O . SER A 1 201 ? 20.374 3.267 8.758 1.00 90.44 201 SER A O 1
ATOM 1646 N N . ALA A 1 202 ? 18.613 2.124 9.562 1.00 93.31 202 ALA A N 1
ATOM 1647 C CA . ALA A 1 202 ? 17.893 3.212 10.197 1.00 93.31 202 ALA A CA 1
ATOM 1648 C C . ALA A 1 202 ? 17.952 3.110 11.726 1.00 93.31 202 ALA A C 1
ATOM 1650 O O . ALA A 1 202 ? 17.876 2.019 12.298 1.00 93.31 202 ALA A O 1
ATOM 1651 N N . LYS A 1 203 ? 18.005 4.258 12.399 1.00 93.88 203 LYS A N 1
ATOM 1652 C CA . LYS A 1 203 ? 17.897 4.392 13.860 1.00 93.88 203 LYS A CA 1
ATOM 1653 C C . LYS A 1 203 ? 16.498 4.801 14.314 1.00 93.88 203 LYS A C 1
ATOM 1655 O O . LYS A 1 203 ? 16.181 4.675 15.492 1.00 93.88 203 LYS A O 1
ATOM 1660 N N . THR A 1 204 ? 15.670 5.295 13.396 1.00 94.06 204 THR A N 1
ATOM 1661 C CA . THR A 1 204 ? 14.297 5.745 13.663 1.00 94.06 204 THR A CA 1
ATOM 1662 C C . THR A 1 204 ? 13.349 5.263 12.568 1.00 94.06 204 THR A C 1
ATOM 1664 O O . THR A 1 204 ? 13.786 4.994 11.448 1.00 94.06 204 THR A O 1
ATOM 1667 N N . LEU A 1 205 ? 12.044 5.199 12.856 1.00 90.31 205 LEU A N 1
ATOM 1668 C CA . LEU A 1 205 ? 11.039 4.870 11.837 1.00 90.31 205 LEU A CA 1
ATOM 1669 C C . LEU A 1 205 ? 11.037 5.884 10.687 1.00 90.31 205 LEU A C 1
ATOM 1671 O O . LEU A 1 205 ? 10.978 5.498 9.521 1.00 90.31 205 LEU A O 1
ATOM 1675 N N . LEU A 1 206 ? 11.199 7.173 10.997 1.00 91.12 206 LEU A N 1
ATOM 1676 C CA . LEU A 1 206 ? 11.300 8.220 9.982 1.00 91.12 206 LEU A CA 1
ATOM 1677 C C . LEU A 1 206 ? 12.498 7.997 9.048 1.00 91.12 206 LEU A C 1
ATOM 1679 O O . LEU A 1 206 ? 12.376 8.128 7.832 1.00 91.12 206 LEU A O 1
ATOM 1683 N N . GLU A 1 207 ? 13.658 7.649 9.604 1.00 93.62 207 GLU A N 1
ATOM 1684 C CA . GLU A 1 207 ? 14.842 7.308 8.815 1.00 93.62 207 GLU A CA 1
ATOM 1685 C C . GLU A 1 207 ? 14.627 6.033 7.993 1.00 93.62 207 GLU A C 1
ATOM 1687 O O . GLU A 1 207 ? 15.037 5.986 6.836 1.00 93.62 207 GLU A O 1
ATOM 1692 N N . SER A 1 208 ? 13.925 5.035 8.541 1.00 92.38 208 SER A N 1
ATOM 1693 C CA . SER A 1 208 ? 13.610 3.806 7.808 1.00 92.38 208 SER A CA 1
ATOM 1694 C C . SER A 1 208 ? 12.750 4.080 6.574 1.00 92.38 208 SER A C 1
ATOM 1696 O O . SER A 1 208 ? 13.096 3.614 5.493 1.00 92.38 208 SER A O 1
ATOM 1698 N N . ARG A 1 209 ? 11.726 4.938 6.684 1.00 90.00 209 ARG A N 1
ATOM 1699 C CA . ARG A 1 209 ? 10.907 5.363 5.536 1.00 90.00 209 ARG A CA 1
ATOM 1700 C C . ARG A 1 209 ? 11.738 6.096 4.481 1.00 90.00 209 ARG A C 1
ATOM 1702 O O . ARG A 1 209 ? 11.623 5.808 3.297 1.00 90.00 209 ARG A O 1
ATOM 1709 N N . LYS A 1 210 ? 12.641 6.994 4.893 1.00 91.56 210 LYS A N 1
ATOM 1710 C CA . LYS A 1 210 ? 13.543 7.694 3.956 1.00 91.56 210 LYS A CA 1
ATOM 1711 C C . LYS A 1 210 ? 14.460 6.730 3.203 1.00 91.56 210 LYS A C 1
ATOM 1713 O O . LYS A 1 210 ? 14.646 6.880 2.000 1.00 91.56 210 LYS A O 1
ATOM 1718 N N . ILE A 1 211 ? 15.025 5.747 3.903 1.00 91.75 211 ILE A N 1
ATOM 1719 C CA . ILE A 1 211 ? 15.869 4.714 3.295 1.00 91.75 211 ILE A CA 1
ATOM 1720 C C . ILE A 1 211 ? 15.065 3.859 2.315 1.00 91.75 211 ILE A C 1
ATOM 1722 O O . ILE A 1 211 ? 15.538 3.616 1.207 1.00 91.75 211 ILE A O 1
ATOM 1726 N N . LEU A 1 212 ? 13.860 3.435 2.704 1.00 91.38 212 LEU A N 1
ATOM 1727 C CA . LEU A 1 212 ? 12.942 2.706 1.835 1.00 91.38 212 LEU A CA 1
ATOM 1728 C C . LEU A 1 212 ? 12.718 3.479 0.530 1.00 91.38 212 LEU A C 1
ATOM 1730 O O . LEU A 1 212 ? 12.957 2.941 -0.546 1.00 91.38 212 LEU A O 1
ATOM 1734 N N . TYR A 1 213 ? 12.361 4.759 0.620 1.00 91.31 213 TYR A N 1
ATOM 1735 C CA . TYR A 1 213 ? 12.131 5.615 -0.545 1.00 91.31 213 TYR A CA 1
ATOM 1736 C C . TYR A 1 213 ? 13.375 5.761 -1.430 1.00 91.31 213 TYR A C 1
ATOM 1738 O O . TYR A 1 213 ? 13.269 5.660 -2.649 1.00 91.31 213 TYR A O 1
ATOM 1746 N N . GLU A 1 214 ? 14.563 5.919 -0.837 1.00 89.50 214 GLU A N 1
ATOM 1747 C CA . GLU A 1 214 ? 15.818 5.963 -1.596 1.00 89.50 214 GLU A CA 1
ATOM 1748 C C . GLU A 1 214 ? 16.061 4.660 -2.376 1.00 89.50 214 GLU A C 1
ATOM 1750 O O . GLU A 1 214 ? 16.508 4.691 -3.522 1.00 89.50 214 GLU A O 1
ATOM 1755 N N . ILE A 1 215 ? 15.786 3.508 -1.758 1.00 89.06 215 ILE A N 1
ATOM 1756 C CA . ILE A 1 215 ? 15.931 2.197 -2.399 1.00 89.06 215 ILE A CA 1
ATOM 1757 C C . ILE A 1 215 ? 14.952 2.069 -3.570 1.00 89.06 215 ILE A C 1
ATOM 1759 O O . ILE A 1 215 ? 15.368 1.678 -4.660 1.00 89.06 215 ILE A O 1
ATOM 1763 N N . LEU A 1 216 ? 13.684 2.427 -3.357 1.00 89.56 216 LEU A N 1
ATOM 1764 C CA . LEU A 1 216 ? 12.637 2.355 -4.376 1.00 89.56 216 LEU A CA 1
ATOM 1765 C C . LEU A 1 216 ? 12.964 3.229 -5.594 1.00 89.56 216 LEU A C 1
ATOM 1767 O O . LEU A 1 216 ? 12.890 2.752 -6.722 1.00 89.56 216 LEU A O 1
ATOM 1771 N N . ASP A 1 217 ? 13.404 4.468 -5.375 1.00 88.94 217 ASP A N 1
ATOM 1772 C CA . ASP A 1 217 ? 13.787 5.377 -6.462 1.00 88.94 217 ASP A CA 1
ATOM 1773 C C . ASP A 1 217 ? 15.012 4.887 -7.234 1.00 88.94 217 ASP A C 1
ATOM 1775 O O . ASP A 1 217 ? 15.076 5.019 -8.455 1.00 88.94 217 ASP A O 1
ATOM 1779 N N . LYS A 1 218 ? 16.000 4.297 -6.548 1.00 85.81 218 LYS A N 1
ATOM 1780 C CA . LYS A 1 218 ? 17.143 3.691 -7.243 1.00 85.81 218 LYS A CA 1
ATOM 1781 C C . LYS A 1 218 ? 16.690 2.572 -8.165 1.00 85.81 218 LYS A C 1
ATOM 1783 O O . LYS A 1 218 ? 17.158 2.517 -9.297 1.00 85.81 218 LYS A O 1
ATOM 1788 N N . MET A 1 219 ? 15.765 1.733 -7.703 1.00 83.56 219 MET A N 1
ATOM 1789 C CA . MET A 1 219 ? 15.237 0.613 -8.480 1.00 83.56 219 MET A CA 1
ATOM 1790 C C . MET A 1 219 ? 14.450 1.039 -9.724 1.00 83.56 219 MET A C 1
ATOM 1792 O O . MET A 1 219 ? 14.389 0.252 -10.664 1.00 83.56 219 MET A O 1
ATOM 1796 N N . ASP A 1 220 ? 13.899 2.256 -9.763 1.00 82.94 220 ASP A N 1
ATOM 1797 C CA . ASP A 1 220 ? 13.274 2.811 -10.973 1.00 82.94 220 ASP A CA 1
ATOM 1798 C C . ASP A 1 220 ? 14.305 3.158 -12.062 1.00 82.94 220 ASP A C 1
ATOM 1800 O O . ASP A 1 220 ? 13.973 3.181 -13.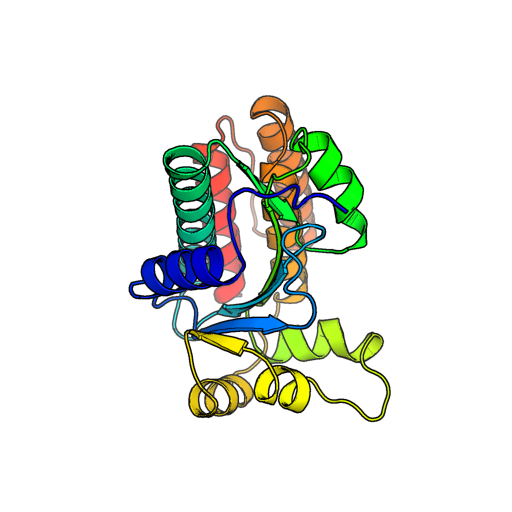243 1.00 82.94 220 ASP A O 1
ATOM 1804 N N . THR A 1 221 ? 15.555 3.444 -11.676 1.00 75.25 221 THR A N 1
ATOM 1805 C CA . THR A 1 221 ? 16.602 3.958 -12.584 1.00 75.25 221 THR A CA 1
ATOM 1806 C C . THR A 1 221 ? 17.609 2.910 -13.071 1.00 75.25 221 THR A C 1
ATOM 1808 O O . THR A 1 221 ? 18.410 3.209 -13.958 1.00 75.25 221 THR A O 1
ATOM 1811 N N . THR A 1 222 ? 17.608 1.704 -12.493 1.00 61.69 222 THR A N 1
ATOM 1812 C CA . THR A 1 222 ? 18.618 0.640 -12.715 1.00 61.69 222 THR A CA 1
ATOM 1813 C C . THR A 1 222 ? 18.071 -0.604 -13.395 1.00 61.69 222 THR A C 1
ATOM 1815 O O . THR A 1 222 ? 18.859 -1.298 -14.092 1.00 61.69 222 THR A O 1
#

pLDDT: mean 87.37, std 9.41, range [40.66, 96.38]

Secondary structure (DSSP, 8-state):
-----SS-HHHHHHHHHHHHTT-TTEEEEEEEEEEETTTEEEEEEEE-TTS-HHHHHHHHHHHHHHHHHHHHHHHS--EEEESSGGGHHHHHHHTT--TTPEEEEEEEESSHHHHHHHHTTTS-TT--HHHHHHHSEEEE--HHHHHHHHTSPPPTTHHHHHHHHHHHHHHTTS-HHHHHHHHHHHHHHHHHHH--SS----SSHHHHHHHHHHHHHHHHH-

Sequence (222 aa):
MNNLSNYSWRDIDTILKEELQNKDSIAIFAVIGSKDINHDIDIIAIKNPEIKSSEYVSQIHELLDNTNNRLNDKYGKKLIRFSCFNNQEEALHLGKYDNGDLALHLMTYPSYQQMILDWTPDINSNANMEEILKKSTILKGDLNSIDYLKTQERGKHANIYQKINDCDITNSNYEDKLCLKKMNELFRYIGKNIRLGKEYSAKTLLESRKILYEILDKMDTT

Foldseek 3Di:
DDQLAPDALVVLLVLLLVLCPPLQQWAWWWFFPDSPQQQATEIETETDLVDFPLSNLVSVVVSQVSSQVVCCVPGVAGEQEAADPVCQVVSCVLLVPDRHHYYYHYHYFHAPVLVQVVCVVVDDPPDGVLVSRVPIGISHHDNVSVVVRVPDDDQPCRVVSRVLSRQLRSLVSHDFVSSQVSLLVSQQVCCVPVVPVDRDHDPGPVSSSVSSSVSRRVSSVD